Protein 3OPT (pdb70)

GO terms:
  GO:0051864 histone H3K36 demethylase activity (F, IDA)
  GO:0001227 DNA-binding transcription repressor activity, RNA polymerase II-specific (F, IDA)
  GO:0032454 histone H3K9 demethylase activity (F, IDA)
  GO:0043565 sequence-specific DNA binding (F, IDA)
  GO:0000122 negative regulation of transcription by RNA polymerase II (P, IDA)
  GO:0005634 nucleus (C, IC)
  GO:0010507 negative regulation of autophagy (P, IGI)
  GO:0032968 positive regulation of transcription elongation by RNA polymerase II (P, IGI)
  GO:0000122 negative regulation of transcription by RNA polymerase II (P, IGI)
  GO:0051864 histone H3K36 demethylase activity (F, IMP)
  GO:0001227 DNA-binding transcription repressor activity, RNA polymerase II-specific (F, IMP)
  GO:0010507 negative regulation of autophagy (P, IMP)
  GO:0043565 sequence-specific DNA binding (F, IMP)
  GO:0043565 sequence-specific DNA binding (F, HDA)
  GO:0000122 negative regulation of transcription by RNA polymerase II (P, IMP)

B-factor: mean 41.55, std 22.71, range [6.29, 131.67]

Secondary structure (DSSP, 8-state):
---SEESSSEEE---HHHHT-HHHHHHTTHHHHTTSSEEEEPPPHHHHTTS-SSPPHHHHHH-EEES-EEEEEEESSSEEEEEEEE-S-EEEHHHHHHHTTSSPPP------HHHHHHHTTTSS---TTSS-HHHHHHHHHHHHHTTTTS--EEEEEEE---S-TT--SS-TTS----EEEEE-TT-EEEEE--GGG-EEEEEEEEES-EEEEE--GGGHHHHHHHHHHSSHHHHSS-SS-TTTS-EEE-HHHHHTTT---EEEEE-TT-EEEE-TT--EEEEESSSEEEEEEEE---

InterPro domains:
  IPR003347 JmjC domain [PF02373] (222-338)
  IPR003347 JmjC domain [PS51184] (193-355)
  IPR003347 JmjC domain [SM00558] (193-355)
  IPR003349 JmjN domain [PF02375] (15-48)
  IPR003349 JmjN domain [PS51183] (14-55)
  IPR003349 JmjN domain [SM00545] (13-54)
  IPR013087 Zinc finger C2H2-type [PF00096] (738-758)
  IPR013087 Zinc finger C2H2-type [PS00028] (711-732)
  IPR013087 Zinc finger C2H2-type [PS50157] (709-737)
  IPR013087 Zinc finger C2H2-type [PS50157] (738-756)
  IPR013087 Zinc finger C2H2-type [SM00355] (709-732)
  IPR013087 Zinc finger C2H2-type [SM00355] (738-758)
  IPR036236 Zinc finger C2H2 superfamily [SSF57667] (707-757)

Organism: Saccharomyces cerevisiae (strain ATCC 204508 / S288c) (NCBI:txid559292)

Solvent-accessible surface area: 14124 Å² total; per-residue (Å²): 59,91,36,78,102,108,41,46,1,11,9,0,98,8,75,39,132,79,0,82,74,9,68,54,10,4,137,54,2,29,133,67,0,59,132,12,0,1,0,16,0,51,12,14,148,92,0,74,88,90,22,100,87,58,12,57,14,126,43,0,74,84,7,59,1,84,33,0,34,40,3,82,8,63,27,121,150,9,30,1,43,8,101,63,58,109,64,149,126,86,33,22,0,32,64,0,30,77,30,17,136,114,36,100,34,30,140,163,160,103,81,74,96,100,51,8,87,112,10,76,115,90,18,67,63,111,52,94,62,16,146,79,89,139,24,15,120,60,0,19,124,79,1,22,159,18,0,68,152,72,51,1,6,13,0,20,81,3,83,34,44,6,17,27,179,69,8,143,18,5,6,1,35,69,43,129,163,7,86,6,50,0,0,0,12,9,0,4,32,9,1,53,14,26,105,156,42,46,20,10,1,10,3,0,13,6,2,1,2,4,6,12,3,0,0,5,22,89,1,65,139,108,0,58,110,20,0,56,99,57,25,58,118,42,15,162,132,33,93,96,0,5,94,62,72,53,0,3,1,2,1,104,32,0,81,136,65,51,2,122,10,18,58,20,29,0,55,69,5,20,0,0,2,2,6,17,93,0,19,8,2,2,0,0,1,4,11,0,0,0,0,14,16,68,16,48,22,143

Foldseek 3Di:
DAFPDALVAGEAEDACVLLVDVLNNCVVCVVRLLFAFKHKYFYDVVQVVLFDAPFQLVLLFVDKLAFKWKWQWDDDALKIFTDTDTDRDMDGLVVLLVVLVVQDQDPCPDDDSVVSVVCSVVNADDCPQVVDPVSVVVRVVVLRRCVNVDIAIKSWFADDDRGDPPDPRPGQVDDCAKGKIWAFASAKAAKDADVVQFKKKKAWAHYFKWKKKKFGLVCLVVVLVVVCVPPVPLVPPDVPSVVVTGIGGDQVRCVVRVTHMRIDIGHHSMMMMGGGSMIMMTGTNGGTMMMMDTDHSD

Sequence (298 aa):
APSEIVGGVPVFKPTYEQFEDFYAYCKAINKYGMKSGVVKVIPPKEWKDKLDLPYSAETLQKIKIKSPIQQHISGNKGLFMVQNVEKNKTYNIIQWKDLSKDYVPPEDSSFNIDDFEQFRTEYTIDLSDFQNTERLKFLEEYYWKTLNFTTPMYGADTPGSIFPEGLNVWNVAKLPDSYLYAGLWKASFSWHLEDQDLYSINYIHFGAPKQWYSIPQ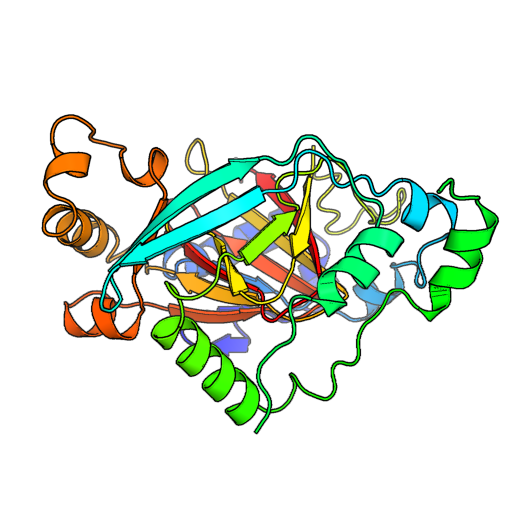EDRFKFYKFMQEQFPEEAKNCPEFLRHKMFLASPKLLQENGIRCNEIVHHEGEFMITYPYGYHAGFNYGYNLAESVNFALE

Nearest PDB structures (foldseek):
  3opw-assembly1_A  TM=9.997E-01  e=3.633E-62  Saccharomyces cerevisiae
  6h4p-assembly2_B  TM=8.998E-01  e=3.027E-30  Homo sapiens
  6h4v-assembly3_C  TM=8.691E-01  e=5.385E-31  Homo sapiens
  6h4o-assembly3_C  TM=8.739E-01  e=3.219E-30  Homo sapiens
  6h4t-assembly3_C  TM=8.601E-01  e=6.747E-30  Homo sapiens

Structure (mmCIF, N/CA/C/O backbone):
data_3OPT
#
_entry.id   3OPT
#
_cell.length_a   109.415
_cell.length_b   109.415
_cell.length_c   145.958
_cell.angle_alpha   90.000
_cell.angle_beta   90.000
_cell.angle_gamma   120.000
#
_symmetry.space_group_name_H-M   'P 64'
#
loop_
_entity.id
_entity.type
_entity.pdbx_description
1 polymer 'DNA damage-responsive transcriptional repressor RPH1'
2 non-polymer '2-OXOGLUTARIC ACID'
3 non-polymer 'NICKEL (II) ION'
4 water water
#
loop_
_atom_site.group_PDB
_atom_site.id
_atom_site.type_symbol
_atom_site.label_atom_id
_atom_site.label_alt_id
_atom_site.label_comp_id
_atom_site.label_asym_id
_atom_site.label_entity_id
_atom_site.label_seq_id
_atom_site.pdbx_PDB_ins_code
_atom_site.Cartn_x
_atom_site.Cartn_y
_atom_site.Cartn_z
_atom_site.occupancy
_atom_site.B_iso_or_equiv
_atom_site.auth_seq_id
_atom_site.auth_comp_id
_atom_site.auth_asym_id
_atom_site.auth_atom_id
_atom_site.pdbx_PDB_model_num
ATOM 1 N N . ALA A 1 6 ? -56.402 15.485 11.434 1.00 60.77 6 ALA A N 1
ATOM 2 C CA . ALA A 1 6 ? -55.298 15.954 10.605 1.00 55.01 6 ALA A CA 1
ATOM 3 C C . ALA A 1 6 ? -54.221 16.625 11.451 1.00 62.69 6 ALA A C 1
ATOM 4 O O . ALA A 1 6 ? -54.505 17.547 12.218 1.00 59.53 6 ALA A O 1
ATOM 6 N N . PRO A 1 7 ? -52.976 16.150 11.321 1.00 70.96 7 PRO A N 1
ATOM 7 C CA . PRO A 1 7 ? -51.825 16.699 12.033 1.00 58.71 7 PRO A CA 1
ATOM 8 C C . PRO A 1 7 ? -50.944 17.506 11.092 1.00 50.79 7 PRO A C 1
ATOM 9 O O . PRO A 1 7 ? -51.140 17.469 9.876 1.00 56.73 7 PRO A O 1
ATOM 13 N N . SER A 1 8 ? -49.983 18.229 11.652 1.00 33.55 8 SER A N 1
ATOM 14 C CA . SER A 1 8 ? -48.988 18.921 10.846 1.00 32.44 8 SER A CA 1
ATOM 15 C C . SER A 1 8 ? -47.826 17.988 10.516 1.00 37.04 8 SER A C 1
ATOM 16 O O . SER A 1 8 ? -47.494 17.102 11.301 1.00 56.17 8 SER A O 1
ATOM 19 N N . GLU A 1 9 ? -47.217 18.185 9.350 1.00 28.79 9 GLU A N 1
ATOM 20 C CA . GLU A 1 9 ? -46.130 17.323 8.898 1.00 31.37 9 GLU A CA 1
ATOM 21 C C . GLU A 1 9 ? -44.797 17.798 9.448 1.00 46.66 9 GLU A C 1
ATOM 22 O O . GLU A 1 9 ? -43.926 16.989 9.774 1.00 59.49 9 GLU A O 1
ATOM 28 N N . ILE A 1 10 ? -44.643 19.116 9.536 1.00 45.20 10 ILE A N 1
ATOM 29 C CA . ILE A 1 10 ? -43.429 19.720 10.072 1.00 46.91 10 ILE A CA 1
ATOM 30 C C . ILE A 1 10 ? -43.692 21.113 10.626 1.00 48.40 10 ILE A C 1
ATOM 31 O O . ILE A 1 10 ? -44.833 21.575 10.659 1.00 54.47 10 ILE A O 1
ATOM 36 N N . VAL A 1 11 ? -42.625 21.777 11.062 1.00 44.09 11 VAL A N 1
ATOM 37 C CA . VAL A 1 11 ? -42.718 23.157 11.518 1.00 43.51 11 VAL A CA 1
ATOM 38 C C . VAL A 1 11 ? -41.466 23.946 11.144 1.00 52.19 11 VAL A C 1
ATOM 39 O O . VAL A 1 11 ? -40.347 23.448 11.280 1.00 69.44 11 VAL A O 1
ATOM 43 N N . GLY A 1 12 ? -41.668 25.168 10.656 1.00 33.86 12 GLY A N 1
ATOM 44 C CA . GLY A 1 12 ? -40.592 26.136 10.505 1.00 20.96 12 GLY A CA 1
ATOM 45 C C . GLY A 1 12 ? -40.774 27.209 11.566 1.00 41.74 12 GLY A C 1
ATOM 46 O O . GLY A 1 12 ? -40.372 28.363 11.409 1.00 32.94 12 GLY A O 1
ATOM 47 N N . GLY A 1 13 ? -41.379 26.796 12.675 1.00 60.25 13 GLY A N 1
ATOM 48 C CA . GLY A 1 13 ? -41.942 27.712 13.649 1.00 35.09 13 GLY A CA 1
ATOM 49 C C . GLY A 1 13 ? -43.418 27.810 13.314 1.00 41.48 13 GLY A C 1
ATOM 50 O O . GLY A 1 13 ? -44.252 28.168 14.148 1.00 29.91 13 GLY A O 1
ATOM 51 N N . VAL A 1 14 ? -43.722 27.469 12.063 1.00 51.34 14 VAL A N 1
ATOM 52 C CA . VAL A 1 14 ? -45.073 27.481 11.515 1.00 39.24 14 VAL A CA 1
ATOM 53 C C . VAL A 1 14 ? -45.441 26.075 11.063 1.00 29.27 14 VAL A C 1
ATOM 54 O O . VAL A 1 14 ? -44.636 25.393 10.430 1.00 23.86 14 VAL A O 1
ATOM 58 N N . PRO A 1 15 ? -46.661 25.632 11.387 1.00 23.01 15 PRO A N 1
ATOM 59 C CA . PRO A 1 15 ? -47.135 24.300 11.000 1.00 18.02 15 PRO A CA 1
ATOM 60 C C . PRO A 1 15 ? -47.209 24.147 9.487 1.00 28.40 15 PRO A C 1
ATOM 61 O O . PRO A 1 15 ? -47.648 25.067 8.797 1.00 38.76 15 PRO A O 1
ATOM 65 N N . VAL A 1 16 ? -46.784 22.994 8.982 1.00 22.44 16 VAL A N 1
ATOM 66 C CA . VAL A 1 16 ? -46.882 22.699 7.560 1.00 21.61 16 VAL A CA 1
ATOM 67 C C . VAL A 1 16 ? -47.744 21.462 7.335 1.00 24.68 16 VAL A C 1
ATOM 68 O O . VAL A 1 16 ? -47.416 20.380 7.807 1.00 42.37 16 VAL A O 1
ATOM 72 N N . PHE A 1 17 ? -48.847 21.627 6.613 1.00 28.27 17 PHE A N 1
ATOM 73 C CA . PHE A 1 17 ? -49.771 20.524 6.377 1.00 27.30 17 PHE A CA 1
ATOM 74 C C . PHE A 1 17 ? -49.738 20.076 4.921 1.00 38.65 17 PHE A C 1
ATOM 75 O O . PHE A 1 17 ? -49.866 20.887 4.004 1.00 47.69 17 PHE A O 1
ATOM 83 N N . LYS A 1 18 ? -49.556 18.775 4.723 1.00 37.36 18 LYS A N 1
ATOM 84 C CA . LYS A 1 18 ? -49.465 18.195 3.391 1.00 35.21 18 LYS A CA 1
ATOM 85 C C . LYS A 1 18 ? -50.427 17.014 3.267 1.00 39.53 18 LYS A C 1
ATOM 86 O O . LYS A 1 18 ? -50.005 15.857 3.227 1.00 47.36 18 LYS A O 1
ATOM 92 N N . PRO A 1 19 ? -51.734 17.310 3.195 1.00 35.20 19 PRO A N 1
ATOM 93 C CA . PRO A 1 19 ? -52.809 16.313 3.202 1.00 45.51 19 PRO A CA 1
ATOM 94 C C . PRO A 1 19 ? -53.001 15.623 1.863 1.00 52.92 19 PRO A C 1
ATOM 95 O O . PRO A 1 19 ? -52.568 16.138 0.834 1.00 48.19 19 PRO A O 1
ATOM 99 N N . THR A 1 20 ? -53.644 14.461 1.893 1.00 56.40 20 THR A N 1
ATOM 100 C CA . THR A 1 20 ? -54.050 13.772 0.681 1.00 49.58 20 THR A CA 1
ATOM 101 C C . THR A 1 20 ? -55.286 14.462 0.116 1.00 48.47 20 THR A C 1
ATOM 102 O O . THR A 1 20 ? -55.967 15.202 0.824 1.00 53.68 20 THR A O 1
ATOM 106 N N . TYR A 1 21 ? -55.576 14.217 -1.157 1.00 48.31 21 TYR A N 1
ATOM 107 C CA . TYR A 1 21 ? -56.722 14.846 -1.807 1.00 53.30 21 TYR A CA 1
ATOM 108 C C . TYR A 1 21 ? -58.026 14.506 -1.094 1.00 58.81 21 TYR A C 1
ATOM 109 O O . TYR A 1 21 ? -59.012 15.232 -1.209 1.00 60.28 21 TYR A O 1
ATOM 118 N N . GLU A 1 22 ? -58.023 13.400 -0.359 1.00 65.24 22 GLU A N 1
ATOM 119 C CA . GLU A 1 22 ? -59.220 12.926 0.326 1.00 70.38 22 GLU A CA 1
ATOM 120 C C . GLU A 1 22 ? -59.635 13.881 1.439 1.00 64.01 22 GLU A C 1
ATOM 121 O O . GLU A 1 22 ? -60.810 14.226 1.569 1.00 59.88 22 GLU A O 1
ATOM 127 N N . GLN A 1 23 ? -58.662 14.304 2.240 1.00 59.43 23 GLN A N 1
ATOM 128 C CA . GLN A 1 23 ? -58.915 15.253 3.320 1.00 60.21 23 GLN A CA 1
ATOM 129 C C . GLN A 1 23 ? -58.925 16.693 2.812 1.00 56.80 23 GLN A C 1
ATOM 130 O O . GLN A 1 23 ? -59.808 17.481 3.158 1.00 59.59 23 GLN A O 1
ATOM 136 N N . PHE A 1 24 ? -57.942 17.025 1.981 1.00 53.66 24 PHE A N 1
ATOM 137 C CA . PHE A 1 24 ? -57.865 18.339 1.353 1.00 58.22 24 PHE A CA 1
ATOM 138 C C . PHE A 1 24 ? -59.147 18.640 0.576 1.00 57.61 24 PHE A C 1
ATOM 139 O O . PHE A 1 24 ? -59.530 19.798 0.408 1.00 47.72 24 PHE A O 1
ATOM 147 N N . GLU A 1 25 ? -59.802 17.577 0.118 1.00 65.91 25 GLU A N 1
ATOM 148 C CA . GLU A 1 25 ? -61.027 17.668 -0.672 1.00 66.16 25 GLU A CA 1
ATOM 149 C C . GLU A 1 25 ? -61.977 18.769 -0.204 1.00 57.15 25 GLU A C 1
ATOM 150 O O . GLU A 1 25 ? -62.371 19.634 -0.987 1.00 42.93 25 GLU A O 1
ATOM 156 N N . ASP A 1 26 ? -62.353 18.726 1.070 1.00 60.39 26 ASP A N 1
ATOM 157 C CA . ASP A 1 26 ? -63.309 19.687 1.612 1.00 62.98 26 ASP A CA 1
ATOM 158 C C . ASP A 1 26 ? -62.600 20.833 2.331 1.00 65.01 26 ASP A C 1
ATOM 159 O O . ASP A 1 26 ? -61.893 20.620 3.315 1.00 66.63 26 ASP A O 1
ATOM 164 N N . PHE A 1 27 ? -62.799 22.047 1.828 1.00 54.53 27 PHE A N 1
ATOM 165 C CA . PHE A 1 27 ? -62.106 23.227 2.338 1.00 36.39 27 PHE A CA 1
ATOM 166 C C . PHE A 1 27 ? -62.578 23.669 3.725 1.00 47.98 27 PHE A C 1
ATOM 167 O O . PHE A 1 27 ? -61.769 24.084 4.555 1.00 55.45 27 PHE A O 1
ATOM 175 N N . TYR A 1 28 ? -63.881 23.584 3.974 1.00 45.54 28 TYR A N 1
ATOM 176 C CA . TYR A 1 28 ? -64.435 24.006 5.260 1.00 45.94 28 TYR A CA 1
ATOM 177 C C . TYR A 1 28 ? -64.284 22.946 6.347 1.00 43.58 28 TYR A C 1
ATOM 178 O O . TYR A 1 28 ? -64.177 23.270 7.528 1.00 44.02 28 TYR A O 1
ATOM 187 N N . ALA A 1 29 ? -64.276 21.681 5.946 1.00 41.46 29 ALA A N 1
ATOM 188 C CA . ALA A 1 29 ? -64.058 20.595 6.890 1.00 35.92 29 ALA A CA 1
ATOM 189 C C . ALA A 1 29 ? -62.586 20.540 7.286 1.00 46.12 29 ALA A C 1
ATOM 190 O O . ALA A 1 29 ? -62.256 20.373 8.459 1.00 59.90 29 ALA A O 1
ATOM 192 N N . TYR A 1 30 ? -61.705 20.689 6.301 1.00 41.15 30 TYR A N 1
ATOM 193 C CA . TYR A 1 30 ? -60.270 20.628 6.543 1.00 35.54 30 TYR A CA 1
ATOM 194 C C . TYR A 1 30 ? -59.780 21.836 7.341 1.00 47.64 30 TYR A C 1
ATOM 195 O O . TYR A 1 30 ? -58.826 21.732 8.109 1.00 57.03 30 TYR A O 1
ATOM 204 N N . CYS A 1 31 ? -60.436 22.978 7.157 1.00 47.58 31 CYS A N 1
ATOM 205 C CA . CYS A 1 31 ? -60.080 24.190 7.889 1.00 38.49 31 CYS A CA 1
ATOM 206 C C . CYS A 1 31 ? -60.672 24.175 9.293 1.00 37.90 31 CYS A C 1
ATOM 207 O O . CYS A 1 31 ? -60.150 24.814 10.207 1.00 46.36 31 CYS A O 1
ATOM 210 N N . LYS A 1 32 ? -61.763 23.435 9.462 1.00 49.95 32 LYS A N 1
ATOM 211 C CA . LYS A 1 32 ? -62.415 23.318 10.759 1.00 42.09 32 LYS A CA 1
ATOM 212 C C . LYS A 1 32 ? -61.590 22.416 11.668 1.00 33.86 32 LYS A C 1
ATOM 213 O O . LYS A 1 32 ? -61.487 22.652 12.871 1.00 42.00 32 LYS A O 1
ATOM 219 N N . ALA A 1 33 ? -60.991 21.389 11.072 1.00 32.87 33 ALA A N 1
ATOM 220 C CA . ALA A 1 33 ? -60.234 20.389 11.819 1.00 49.24 33 ALA A CA 1
ATOM 221 C C . ALA A 1 33 ? -58.822 20.848 12.148 1.00 47.81 33 ALA A C 1
ATOM 222 O O . ALA A 1 33 ? -58.121 20.217 12.937 1.00 58.80 33 ALA A O 1
ATOM 224 N N . ILE A 1 34 ? -58.409 21.949 11.537 1.00 47.50 34 ILE A N 1
ATOM 225 C CA . ILE A 1 34 ? -57.020 22.378 11.609 1.00 40.96 34 ILE A CA 1
ATOM 226 C C . ILE A 1 34 ? -56.886 23.704 12.355 1.00 43.42 34 ILE A C 1
ATOM 227 O O . ILE A 1 34 ? -55.778 24.164 12.638 1.00 37.06 34 ILE A O 1
ATOM 232 N N . ASN A 1 35 ? -58.025 24.306 12.684 1.00 37.05 35 ASN A N 1
ATOM 233 C CA . ASN A 1 35 ? -58.051 25.642 13.271 1.00 22.80 35 ASN A CA 1
ATOM 234 C C . ASN A 1 35 ? -57.247 25.799 14.563 1.00 30.16 35 ASN A C 1
ATOM 235 O O . ASN A 1 35 ? -56.765 26.890 14.868 1.00 38.75 35 ASN A O 1
ATOM 240 N N . LYS A 1 36 ? -57.100 24.715 15.318 1.00 38.69 36 LYS A N 1
ATOM 241 C CA . LYS A 1 36 ? -56.422 24.783 16.608 1.00 38.21 36 LYS A CA 1
ATOM 242 C C . LYS A 1 36 ? -54.945 25.158 16.473 1.00 35.81 36 LYS A C 1
ATOM 243 O O . LYS A 1 36 ? -54.402 25.872 17.314 1.00 44.34 36 LYS A O 1
ATOM 249 N N . TYR A 1 37 ? -54.303 24.678 15.412 1.00 36.43 37 TYR A N 1
ATOM 250 C CA . TYR A 1 37 ? -52.895 24.974 15.165 1.00 34.17 37 TYR A CA 1
ATOM 251 C C . TYR A 1 37 ? -52.707 26.423 14.716 1.00 32.78 37 TYR A C 1
ATOM 252 O O . TYR A 1 37 ? -51.819 27.126 15.200 1.00 33.11 37 TYR A O 1
ATOM 261 N N . GLY A 1 38 ? -53.549 26.862 13.785 1.00 33.78 38 GLY A N 1
ATOM 262 C CA . GLY A 1 38 ? -53.469 28.209 13.252 1.00 13.62 38 GLY A CA 1
ATOM 263 C C . GLY A 1 38 ? -53.876 29.268 14.253 1.00 16.52 38 GLY A C 1
ATOM 264 O O . GLY A 1 38 ? -53.561 30.444 14.085 1.00 43.48 38 GLY A O 1
ATOM 265 N N . MET A 1 39 ? -54.580 28.856 15.300 1.00 16.06 39 MET A N 1
ATOM 266 C CA . MET A 1 39 ? -54.981 29.785 16.348 1.00 19.74 39 MET A CA 1
ATOM 267 C C . MET A 1 39 ? -53.900 29.924 17.418 1.00 20.64 39 MET A C 1
ATOM 268 O O . MET A 1 39 ? -54.047 30.700 18.363 1.00 16.10 39 MET A O 1
ATOM 273 N N . LYS A 1 40 ? -52.814 29.173 17.259 1.00 24.25 40 LYS A N 1
ATOM 274 C CA . LYS A 1 40 ? -51.672 29.264 18.165 1.00 26.17 40 LYS A CA 1
ATOM 275 C C . LYS A 1 40 ? -50.517 30.011 17.508 1.00 39.57 40 LYS A C 1
ATOM 276 O O . LYS A 1 40 ? -50.044 31.020 18.030 1.00 44.89 40 LYS A O 1
ATOM 282 N N . SER A 1 41 ? -50.062 29.512 16.364 1.00 35.97 41 SER A N 1
ATOM 283 C CA . SER A 1 41 ? -49.124 30.261 15.540 1.00 43.07 41 SER A CA 1
ATOM 284 C C . SER A 1 41 ? -49.919 31.256 14.704 1.00 43.72 41 SER A C 1
ATOM 285 O O . SER A 1 41 ? -51.137 31.129 14.587 1.00 51.77 41 SER A O 1
ATOM 288 N N . GLY A 1 42 ? -49.244 32.241 14.122 1.00 23.00 42 GLY A N 1
ATOM 289 C CA . GLY A 1 42 ? -49.942 33.260 13.361 1.00 33.34 42 GLY A CA 1
ATOM 290 C C . GLY A 1 42 ? -50.557 32.707 12.092 1.00 35.54 42 GLY A C 1
ATOM 291 O O . GLY A 1 42 ? -51.723 32.956 11.786 1.00 23.95 42 GLY A O 1
ATOM 292 N N . VAL A 1 43 ? -49.766 31.941 11.353 1.00 30.84 43 VAL A N 1
ATOM 293 C CA . VAL A 1 43 ? -50.205 31.418 10.070 1.00 25.22 43 VAL A CA 1
ATOM 294 C C . VAL A 1 43 ? -49.996 29.913 9.971 1.00 6.63 43 VAL A C 1
ATOM 295 O O . VAL A 1 43 ? -49.594 29.261 10.930 1.00 22.17 43 VAL A O 1
ATOM 299 N N . VAL A 1 44 ? -50.275 29.368 8.796 1.00 23.93 44 VAL A N 1
ATOM 300 C CA . VAL A 1 44 ? -50.165 27.936 8.567 1.00 11.67 44 VAL A CA 1
ATOM 301 C C . VAL A 1 44 ? -50.005 27.685 7.079 1.00 16.94 44 VAL A C 1
ATOM 302 O O . VAL A 1 44 ? -50.754 28.236 6.279 1.00 24.29 44 VAL A O 1
ATOM 306 N N . LYS A 1 45 ? -49.020 26.874 6.706 1.00 16.47 45 LYS A N 1
ATOM 307 C CA . LYS A 1 45 ? -48.828 26.531 5.303 1.00 11.30 45 LYS A CA 1
ATOM 308 C C . LYS A 1 45 ? -49.557 25.239 4.961 1.00 13.93 45 LYS A C 1
ATOM 309 O O . LYS A 1 45 ? -49.629 24.325 5.778 1.00 25.32 45 LYS A O 1
ATOM 315 N N . VAL A 1 46 ? -50.102 25.174 3.751 1.00 18.59 46 VAL A N 1
ATOM 316 C CA . VAL A 1 46 ? -50.807 23.986 3.289 1.00 12.98 46 VAL A CA 1
ATOM 317 C C . VAL A 1 46 ? -50.375 23.639 1.874 1.00 13.23 46 VAL A C 1
ATOM 318 O O . VAL A 1 46 ? -50.810 24.268 0.910 1.00 28.01 46 VAL A O 1
ATOM 322 N N . ILE A 1 47 ? -49.515 22.634 1.754 1.00 16.12 47 ILE A N 1
ATOM 323 C CA . ILE A 1 47 ? -49.069 22.156 0.451 1.00 20.55 47 ILE A CA 1
ATOM 324 C C . ILE A 1 47 ? -50.079 21.164 -0.127 1.00 27.59 47 ILE A C 1
ATOM 325 O O . ILE A 1 47 ? -50.342 20.121 0.469 1.00 31.48 47 ILE A O 1
ATOM 330 N N . PRO A 1 48 ? -50.646 21.490 -1.298 1.00 29.40 48 PRO A N 1
ATOM 331 C CA . PRO A 1 48 ? -51.741 20.717 -1.895 1.00 28.20 48 PRO A CA 1
ATOM 332 C C . PRO A 1 48 ? -51.251 19.445 -2.582 1.00 45.32 48 PRO A C 1
ATOM 333 O O . PRO A 1 48 ? -50.114 19.398 -3.056 1.00 48.71 48 PRO A O 1
ATOM 337 N N . PRO A 1 49 ? -52.108 18.415 -2.635 1.00 41.01 49 PRO A N 1
ATOM 338 C CA . PRO A 1 49 ? -51.784 17.143 -3.286 1.00 42.59 49 PRO A CA 1
ATOM 339 C C . PRO A 1 49 ? -51.641 17.323 -4.796 1.00 56.24 49 PRO A C 1
ATOM 340 O O . PRO A 1 49 ? -52.081 18.342 -5.326 1.00 62.95 49 PRO A O 1
ATOM 344 N N . LYS A 1 50 ? -51.046 16.349 -5.479 1.00 53.63 50 LYS A N 1
ATOM 345 C CA . LYS A 1 50 ? -50.849 16.448 -6.922 1.00 41.40 50 LYS A CA 1
ATOM 346 C C . LYS A 1 50 ? -52.178 16.399 -7.673 1.00 40.67 50 LYS A C 1
ATOM 347 O O . LYS A 1 50 ? -52.366 17.110 -8.660 1.00 51.33 50 LYS A O 1
ATOM 353 N N . GLU A 1 51 ? -53.094 15.555 -7.208 1.00 31.21 51 GLU A N 1
ATOM 354 C CA . GLU A 1 51 ? -54.412 15.447 -7.824 1.00 35.31 51 GLU A CA 1
ATOM 355 C C . GLU A 1 51 ? -55.081 16.814 -7.893 1.00 45.83 51 GLU A C 1
ATOM 356 O O . GLU A 1 51 ? -55.973 17.038 -8.711 1.00 52.23 51 GLU A O 1
ATOM 362 N N . TRP A 1 52 ? -54.645 17.721 -7.023 1.00 46.37 52 TRP A N 1
ATOM 363 C CA . TRP A 1 52 ? -55.110 19.104 -7.044 1.00 35.22 52 TRP A CA 1
ATOM 364 C C . TRP A 1 52 ? -54.447 19.879 -8.176 1.00 35.26 52 TRP A C 1
ATOM 365 O O . TRP A 1 52 ? -55.122 20.491 -9.003 1.00 34.81 52 TRP A O 1
ATOM 376 N N . LYS A 1 53 ? -53.120 19.842 -8.207 1.00 37.42 53 LYS A N 1
ATOM 377 C CA . LYS A 1 53 ? -52.355 20.563 -9.216 1.00 35.83 53 LYS A CA 1
ATOM 378 C C . LYS A 1 53 ? -52.817 20.223 -10.626 1.00 39.26 53 LYS A C 1
ATOM 379 O O . LYS A 1 53 ? -52.925 21.102 -11.481 1.00 50.30 53 LYS A O 1
ATOM 385 N N . ASP A 1 54 ? -53.077 18.943 -10.864 1.00 42.40 54 ASP A N 1
ATOM 386 C CA . ASP A 1 54 ? -53.493 18.478 -12.182 1.00 41.30 54 ASP A CA 1
ATOM 387 C C . ASP A 1 54 ? -54.761 19.187 -12.652 1.00 27.70 54 ASP A C 1
ATOM 388 O O . ASP A 1 54 ? -54.994 19.325 -13.851 1.00 35.05 54 ASP A O 1
ATOM 393 N N . LYS A 1 55 ? -55.572 19.640 -11.701 1.00 29.25 55 LYS A N 1
ATOM 394 C CA . LYS A 1 55 ? -56.830 20.308 -12.013 1.00 21.27 55 LYS A CA 1
ATOM 395 C C . LYS A 1 55 ? -56.580 21.689 -12.604 1.00 32.56 55 LYS A C 1
ATOM 396 O O . LYS A 1 55 ? -57.486 22.309 -13.162 1.00 33.07 55 LYS A O 1
ATOM 402 N N . LEU A 1 56 ? -55.348 22.168 -12.467 1.00 37.28 56 LEU A N 1
ATOM 403 C CA . LEU A 1 56 ? -54.966 23.476 -12.988 1.00 33.26 56 LEU A CA 1
ATOM 404 C C . LEU A 1 56 ? -54.623 23.411 -14.474 1.00 40.54 56 LEU A C 1
ATOM 405 O O . LEU A 1 56 ? -54.177 22.379 -14.975 1.00 51.01 56 LEU A O 1
ATOM 410 N N . ASP A 1 57 ? -54.832 24.522 -15.173 1.00 33.57 57 ASP A N 1
ATOM 411 C CA . ASP A 1 57 ? -54.546 24.591 -16.601 1.00 31.09 57 ASP A CA 1
ATOM 412 C C . ASP A 1 57 ? -53.347 25.491 -16.887 1.00 39.36 57 ASP A C 1
ATOM 413 O O . ASP A 1 57 ? -53.482 26.711 -16.967 1.00 43.54 57 ASP A O 1
ATOM 418 N N . LEU A 1 58 ? -52.173 24.885 -17.037 1.00 37.72 58 LEU A N 1
ATOM 419 C CA . LEU A 1 58 ? -50.960 25.640 -17.348 1.00 40.43 58 LEU A CA 1
ATOM 420 C C . LEU A 1 58 ? -50.350 25.173 -18.665 1.00 28.26 58 LEU A C 1
ATOM 421 O O . LEU A 1 58 ? -50.378 23.983 -18.974 1.00 38.82 58 LEU A O 1
ATOM 426 N N . PRO A 1 59 ? -49.787 26.111 -19.444 1.00 20.67 59 PRO A N 1
ATOM 427 C CA . PRO A 1 59 ? -49.781 27.550 -19.157 1.00 29.57 59 PRO A CA 1
ATOM 428 C C . PRO A 1 59 ? -51.169 28.177 -19.321 1.00 34.25 59 PRO A C 1
ATOM 429 O O . PRO A 1 59 ? -51.961 27.716 -20.143 1.00 43.38 59 PRO A O 1
ATOM 433 N N . TYR A 1 60 ? -51.451 29.221 -18.546 1.00 22.09 60 TYR A N 1
ATOM 434 C CA . TYR A 1 60 ? -52.753 29.885 -18.585 1.00 25.37 60 TYR A CA 1
ATOM 435 C C . TYR A 1 60 ? -53.076 30.324 -20.009 1.00 39.78 60 TYR A C 1
ATOM 436 O O . TYR A 1 60 ? -52.199 30.780 -20.743 1.00 33.07 60 TYR A O 1
ATOM 445 N N . SER A 1 61 ? -54.333 30.167 -20.407 1.00 40.23 61 SER A N 1
ATOM 446 C CA . SER A 1 61 ? -54.746 30.545 -21.753 1.00 22.99 61 SER A CA 1
ATOM 447 C C . SER A 1 61 ? -54.420 32.003 -22.052 1.00 36.70 61 SER A C 1
ATOM 448 O O . SER A 1 61 ? -54.298 32.823 -21.144 1.00 40.65 61 SER A O 1
ATOM 451 N N . ALA A 1 62 ? -54.279 32.318 -23.334 1.00 50.54 62 ALA A N 1
ATOM 452 C CA . ALA A 1 62 ? -53.967 33.677 -23.755 1.00 46.19 62 ALA A CA 1
ATOM 453 C C . ALA A 1 62 ? -54.907 34.701 -23.118 1.00 39.01 62 ALA A C 1
ATOM 454 O O . ALA A 1 62 ? -54.463 35.740 -22.631 1.00 40.85 62 ALA A O 1
ATOM 456 N N . GLU A 1 63 ? -56.203 34.405 -23.119 1.00 35.46 63 GLU A N 1
ATOM 457 C CA . GLU A 1 63 ? -57.198 35.320 -22.569 1.00 34.89 63 GLU A CA 1
ATOM 458 C C . GLU A 1 63 ? -56.985 35.528 -21.076 1.00 42.41 63 GLU A C 1
ATOM 459 O O . GLU A 1 63 ? -57.021 36.656 -20.584 1.00 47.68 63 GLU A O 1
ATOM 465 N N . THR A 1 64 ? -56.754 34.431 -20.362 1.00 41.83 64 THR A N 1
ATOM 466 C CA . THR A 1 64 ? -56.509 34.488 -18.926 1.00 36.58 64 THR A CA 1
ATOM 467 C C . THR A 1 64 ? -55.328 35.399 -18.610 1.00 33.88 64 THR A C 1
ATOM 468 O O . THR A 1 64 ? -55.430 36.299 -17.771 1.00 26.17 64 THR A O 1
ATOM 472 N N . LEU A 1 65 ? -54.211 35.170 -19.296 1.00 32.60 65 LEU A N 1
ATOM 473 C CA . LEU A 1 65 ? -53.011 35.980 -19.092 1.00 35.44 65 LEU A CA 1
ATOM 474 C C . LEU A 1 65 ? -53.279 37.445 -19.459 1.00 38.32 65 LEU A C 1
ATOM 475 O O . LEU A 1 65 ? -52.545 38.347 -19.053 1.00 40.10 65 LEU A O 1
ATOM 480 N N . GLN A 1 66 ? -54.337 37.670 -20.234 1.00 39.60 66 GLN A N 1
ATOM 481 C CA . GLN A 1 66 ? -54.682 39.004 -20.715 1.00 35.83 66 GLN A CA 1
ATOM 482 C C . GLN A 1 66 ? -55.582 39.751 -19.744 1.00 43.73 66 GLN A C 1
ATOM 483 O O . GLN A 1 66 ? -55.448 40.965 -19.573 1.00 45.23 66 GLN A O 1
ATOM 489 N N . LYS A 1 67 ? -56.513 39.024 -19.133 1.00 38.88 67 LYS A N 1
ATOM 490 C CA . LYS A 1 67 ? -57.462 39.620 -18.202 1.00 28.36 67 LYS A CA 1
ATOM 491 C C . LYS A 1 67 ? -56.758 40.217 -16.986 1.00 32.85 67 LYS A C 1
ATOM 492 O O . LYS A 1 67 ? -57.356 40.966 -16.212 1.00 43.47 67 LYS A O 1
ATOM 494 N N . ILE A 1 68 ? -55.484 39.879 -16.825 1.00 32.42 68 ILE A N 1
ATOM 495 C CA . ILE A 1 68 ? -54.702 40.361 -15.693 1.00 31.29 68 ILE A CA 1
ATOM 496 C C . ILE A 1 68 ? -54.394 41.849 -15.804 1.00 43.27 68 ILE A C 1
ATOM 497 O O . ILE A 1 68 ? -53.535 42.261 -16.581 1.00 42.06 68 ILE A O 1
ATOM 502 N N . LYS A 1 69 ? -55.099 42.648 -15.011 1.00 49.24 69 LYS A N 1
ATOM 503 C CA . LYS A 1 69 ? -54.889 44.091 -14.987 1.00 33.53 69 LYS A CA 1
ATOM 504 C C . LYS A 1 69 ? -54.358 44.536 -13.627 1.00 28.82 69 LYS A C 1
ATOM 505 O O . LYS A 1 69 ? -55.012 44.326 -12.600 1.00 30.05 69 LYS A O 1
ATOM 507 N N . ILE A 1 70 ? -53.175 45.148 -13.626 1.00 18.85 70 ILE A N 1
ATOM 508 C CA . ILE A 1 70 ? -52.564 45.631 -12.392 1.00 20.63 70 ILE A CA 1
ATOM 509 C C . ILE A 1 70 ? -52.710 47.146 -12.282 1.00 29.09 70 ILE A C 1
ATOM 510 O O . ILE A 1 70 ? -51.819 47.893 -12.685 1.00 40.71 70 ILE A O 1
ATOM 515 N N . LYS A 1 71 ? -53.831 47.597 -11.726 1.00 36.08 71 LYS A N 1
ATOM 516 C CA . LYS A 1 71 ? -54.116 49.026 -11.639 1.00 54.28 71 LYS A CA 1
ATOM 517 C C . LYS A 1 71 ? -53.495 49.663 -10.397 1.00 58.47 71 LYS A C 1
ATOM 518 O O . LYS A 1 71 ? -53.221 48.983 -9.405 1.00 58.21 71 LYS A O 1
ATOM 524 N N . SER A 1 72 ? -53.283 50.974 -10.466 1.00 59.95 72 SER A N 1
ATOM 525 C CA . SER A 1 72 ? -52.738 51.741 -9.349 1.00 66.63 72 SER A CA 1
ATOM 526 C C . SER A 1 72 ? -51.630 51.004 -8.601 1.00 64.02 72 SER A C 1
ATOM 527 O O . SER A 1 72 ? -51.795 50.644 -7.436 1.00 57.73 72 SER A O 1
ATOM 530 N N . PRO A 1 73 ? -50.493 50.780 -9.272 1.00 57.88 73 PRO A N 1
ATOM 531 C CA . PRO A 1 73 ? -49.352 50.156 -8.602 1.00 39.21 73 PRO A CA 1
ATOM 532 C C . PRO A 1 73 ? -48.933 51.003 -7.410 1.00 41.57 73 PRO A C 1
ATOM 533 O O . PRO A 1 73 ? -49.267 52.185 -7.352 1.00 52.51 73 PRO A O 1
ATOM 537 N N . ILE A 1 74 ? -48.212 50.405 -6.470 1.00 39.07 74 ILE A N 1
ATOM 538 C CA . ILE A 1 74 ? -47.809 51.103 -5.255 1.00 32.80 74 ILE A CA 1
ATOM 539 C C . ILE A 1 74 ? -46.293 51.143 -5.102 1.00 36.65 74 ILE A C 1
ATOM 540 O O . ILE A 1 74 ? -45.623 50.123 -5.235 1.00 39.64 74 ILE A O 1
ATOM 545 N N . GLN A 1 75 ? -45.756 52.329 -4.831 1.00 37.91 75 GLN A N 1
ATOM 546 C CA . GLN A 1 75 ? -44.338 52.465 -4.520 1.00 31.25 75 GLN A CA 1
ATOM 547 C C . GLN A 1 75 ? -44.161 52.806 -3.048 1.00 36.41 75 GLN A C 1
ATOM 548 O O . GLN A 1 75 ? -44.836 53.688 -2.520 1.00 48.15 75 GLN A O 1
ATOM 554 N N . GLN A 1 76 ? -43.246 52.101 -2.393 1.00 38.17 76 GLN A N 1
ATOM 555 C CA . GLN A 1 76 ? -43.084 52.212 -0.951 1.00 32.21 76 GLN A CA 1
ATOM 556 C C . GLN A 1 76 ? -41.777 52.898 -0.583 1.00 30.10 76 GLN A C 1
ATOM 557 O O . GLN A 1 76 ? -40.699 52.413 -0.921 1.00 32.09 76 GLN A O 1
ATOM 563 N N . HIS A 1 77 ? -41.877 54.027 0.111 1.00 40.86 77 HIS A N 1
ATOM 564 C CA . HIS A 1 77 ? -40.701 54.678 0.680 1.00 37.84 77 HIS A CA 1
ATOM 565 C C . HIS A 1 77 ? -40.592 54.276 2.146 1.00 30.79 77 HIS A C 1
ATOM 566 O O . HIS A 1 77 ? -41.379 54.707 2.989 1.00 32.51 77 HIS A O 1
ATOM 573 N N . ILE A 1 78 ? -39.612 53.438 2.444 1.00 30.49 78 ILE A N 1
ATOM 574 C CA . ILE A 1 78 ? -39.514 52.847 3.768 1.00 31.94 78 ILE A CA 1
ATOM 575 C C . ILE A 1 78 ? -38.450 53.533 4.619 1.00 45.86 78 ILE A C 1
ATOM 576 O O . ILE A 1 78 ? -37.266 53.525 4.281 1.00 58.23 78 ILE A O 1
ATOM 581 N N . SER A 1 79 ? -38.889 54.134 5.721 1.00 53.80 79 SER A N 1
ATOM 582 C CA . SER A 1 79 ? -38.009 54.916 6.585 1.00 50.42 79 SER A CA 1
ATOM 583 C C . SER A 1 79 ? -37.814 54.243 7.937 1.00 48.20 79 SER A C 1
ATOM 584 O O . SER A 1 79 ? -38.784 53.924 8.624 1.00 50.08 79 SER A O 1
ATOM 587 N N . GLY A 1 80 ? -36.558 54.041 8.319 1.00 39.14 80 GLY A N 1
ATOM 588 C CA . GLY A 1 80 ? -36.244 53.441 9.602 1.00 35.13 80 GLY A CA 1
ATOM 589 C C . GLY A 1 80 ? -34.765 53.161 9.761 1.00 49.38 80 GLY A C 1
ATOM 590 O O . GLY A 1 80 ? -33.991 53.306 8.814 1.00 53.80 80 GLY A O 1
ATOM 591 N N . ASN A 1 81 ? -34.371 52.753 10.962 1.00 59.84 81 ASN A N 1
ATOM 592 C CA . ASN A 1 81 ? -32.965 52.498 11.254 1.00 79.67 81 ASN A CA 1
ATOM 593 C C . ASN A 1 81 ? -32.622 51.013 11.366 1.00 78.15 81 ASN A C 1
ATOM 594 O O . ASN A 1 81 ? -31.905 50.470 10.525 1.00 86.94 81 ASN A O 1
ATOM 599 N N . LYS A 1 82 ? -33.130 50.362 12.408 1.00 59.37 82 LYS A N 1
ATOM 600 C CA . LYS A 1 82 ? -32.791 48.967 12.667 1.00 63.27 82 LYS A CA 1
ATOM 601 C C . LYS A 1 82 ? -34.011 48.171 13.112 1.00 65.00 82 LYS A C 1
ATOM 602 O O . LYS A 1 82 ? -34.437 48.263 14.261 1.00 71.17 82 LYS A O 1
ATOM 608 N N . GLY A 1 83 ? -34.569 47.389 12.195 1.00 59.93 83 GLY A N 1
ATOM 609 C CA . GLY A 1 83 ? -35.730 46.571 12.493 1.00 49.80 83 GLY A CA 1
ATOM 610 C C . GLY A 1 83 ? -37.001 47.377 12.660 1.00 46.15 83 GLY A C 1
ATOM 611 O O . GLY A 1 83 ? -38.094 46.814 12.697 1.00 58.29 83 GLY A O 1
ATOM 612 N N . LEU A 1 84 ? -36.856 48.693 12.774 1.00 31.06 84 LEU A N 1
ATOM 613 C CA . LEU A 1 84 ? -38.002 49.585 12.901 1.00 26.26 84 LEU A CA 1
ATOM 614 C C . LEU A 1 84 ? -38.124 50.513 11.704 1.00 27.45 84 LEU A C 1
ATOM 615 O O . LEU A 1 84 ? -37.332 51.442 11.539 1.00 41.66 84 LEU A O 1
ATOM 620 N N . PHE A 1 85 ? -39.131 50.261 10.877 1.00 21.06 85 PHE A N 1
ATOM 621 C CA . PHE A 1 85 ? -39.374 51.077 9.697 1.00 26.37 85 PHE A CA 1
ATOM 622 C C . PHE A 1 85 ? -40.865 51.355 9.561 1.00 24.15 85 PHE A C 1
ATOM 623 O O . PHE A 1 85 ? -41.688 50.637 10.125 1.00 27.76 85 PHE A O 1
ATOM 631 N N . MET A 1 86 ? -41.209 52.403 8.822 1.00 24.05 86 MET A N 1
ATOM 632 C CA . MET A 1 86 ? -42.602 52.648 8.476 1.00 36.07 86 MET A CA 1
ATOM 633 C C . MET A 1 86 ? -42.730 53.103 7.026 1.00 40.68 86 MET A C 1
ATOM 634 O O . MET A 1 86 ? -42.005 53.991 6.572 1.00 55.53 86 MET A O 1
ATOM 639 N N . VAL A 1 87 ? -43.648 52.478 6.300 1.00 31.93 87 VAL A N 1
ATOM 640 C CA . VAL A 1 87 ? -43.798 52.740 4.874 1.00 45.30 87 VAL A CA 1
ATOM 641 C C . VAL A 1 87 ? -44.969 53.674 4.555 1.00 35.30 87 VAL A C 1
ATOM 642 O O . VAL A 1 87 ? -46.000 53.646 5.221 1.00 30.20 87 VAL A O 1
ATOM 646 N N . GLN A 1 88 ? -44.784 54.521 3.548 1.00 29.99 88 GLN A N 1
ATOM 647 C CA . GLN A 1 88 ? -45.860 55.369 3.048 1.00 52.21 88 GLN A CA 1
ATOM 648 C C . GLN A 1 88 ? -46.155 55.002 1.597 1.00 50.10 88 GLN A C 1
ATOM 649 O O . GLN A 1 88 ? -45.353 55.265 0.702 1.00 58.57 88 GLN A O 1
ATOM 655 N N . ASN A 1 89 ? -47.305 54.386 1.361 1.00 40.00 89 ASN A N 1
ATOM 656 C CA . ASN A 1 89 ? -47.676 54.014 0.003 1.00 44.32 89 ASN A CA 1
ATOM 657 C C . ASN A 1 89 ? -48.086 55.225 -0.835 1.00 57.76 89 ASN A C 1
ATOM 658 O O . ASN A 1 89 ? -48.926 56.017 -0.417 1.00 76.64 89 ASN A O 1
ATOM 663 N N . VAL A 1 90 ? -47.477 55.371 -2.009 1.00 57.66 90 VAL A N 1
ATOM 664 C CA . VAL A 1 90 ? -47.870 56.402 -2.971 1.00 65.20 90 VAL A CA 1
ATOM 665 C C . VAL A 1 90 ? -48.147 55.733 -4.321 1.00 61.18 90 VAL A C 1
ATOM 666 O O . VAL A 1 90 ? -47.301 55.013 -4.864 1.00 61.44 90 VAL A O 1
ATOM 670 N N . GLU A 1 91 ? -49.338 55.973 -4.860 1.00 51.16 91 GLU A N 1
ATOM 671 C CA . GLU A 1 91 ? -49.792 55.255 -6.049 1.00 44.36 91 GLU A CA 1
ATOM 672 C C . GLU A 1 91 ? -49.296 55.837 -7.366 1.00 46.39 91 GLU A C 1
ATOM 673 O O . GLU A 1 91 ? -49.043 57.035 -7.479 1.00 60.07 91 GLU A O 1
ATOM 679 N N . LYS A 1 92 ? -49.159 54.962 -8.357 1.00 46.50 92 LYS A N 1
ATOM 680 C CA . LYS A 1 92 ? -48.968 55.374 -9.738 1.00 51.51 92 LYS A CA 1
ATOM 681 C C . LYS A 1 92 ? -50.310 55.268 -10.452 1.00 68.20 92 LYS A C 1
ATOM 682 O O . LYS A 1 92 ? -51.034 54.285 -10.286 1.00 75.19 92 LYS A O 1
ATOM 688 N N . ASN A 1 93 ? -50.646 56.286 -11.235 1.00 76.55 93 ASN A N 1
ATOM 689 C CA . ASN A 1 93 ? -51.925 56.308 -11.930 1.00 87.48 93 ASN A CA 1
ATOM 690 C C . ASN A 1 93 ? -51.952 55.353 -13.121 1.00 86.46 93 ASN A C 1
ATOM 691 O O . ASN A 1 93 ? -53.004 55.120 -13.719 1.00 86.01 93 ASN A O 1
ATOM 696 N N . LYS A 1 94 ? -50.791 54.797 -13.456 1.00 79.47 94 LYS A N 1
ATOM 697 C CA . LYS A 1 94 ? -50.681 53.846 -14.557 1.00 71.06 94 LYS A CA 1
ATOM 698 C C . LYS A 1 94 ? -51.314 52.510 -14.185 1.00 64.05 94 LYS A C 1
ATOM 699 O O . LYS A 1 94 ? -51.614 52.254 -13.018 1.00 59.64 94 LYS A O 1
ATOM 705 N N . THR A 1 95 ? -51.518 51.661 -15.186 1.00 59.31 95 THR A N 1
ATOM 706 C CA . THR A 1 95 ? -51.931 50.287 -14.944 1.00 55.07 95 THR A CA 1
ATOM 707 C C . THR A 1 95 ? -51.129 49.370 -15.861 1.00 48.09 95 THR A C 1
ATOM 708 O O . THR A 1 95 ? -50.904 49.688 -17.029 1.00 47.66 95 THR A O 1
ATOM 712 N N . TYR A 1 96 ? -50.685 48.240 -15.322 1.00 46.61 96 TYR A N 1
ATOM 713 C CA . TYR A 1 96 ? -49.814 47.338 -16.062 1.00 34.22 96 TYR A CA 1
ATOM 714 C C . TYR A 1 96 ? -50.491 46.019 -16.420 1.00 23.83 96 TYR A C 1
ATOM 715 O O . TYR A 1 96 ? -51.390 45.548 -15.719 1.00 28.86 96 TYR A O 1
ATOM 724 N N . ASN A 1 97 ? -50.046 45.422 -17.518 1.00 26.13 97 ASN A N 1
ATOM 725 C CA . ASN A 1 97 ? -50.396 44.045 -17.821 1.00 28.80 97 ASN A CA 1
ATOM 726 C C . ASN A 1 97 ? -49.240 43.139 -17.403 1.00 38.06 97 ASN A C 1
ATOM 727 O O . ASN A 1 97 ? -48.140 43.616 -17.108 1.00 38.11 9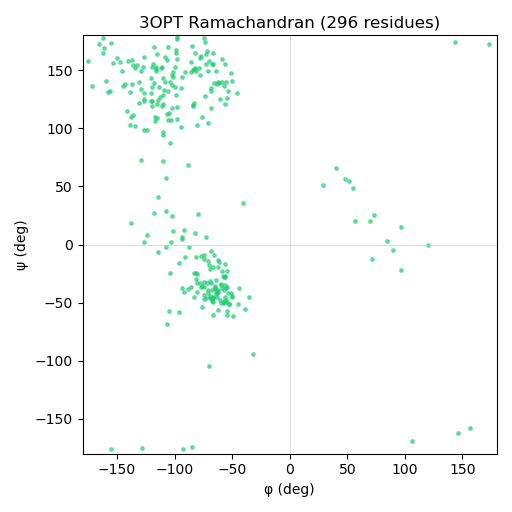7 ASN A O 1
ATOM 732 N N . ILE A 1 98 ? -49.488 41.836 -17.374 1.00 28.55 98 ILE A N 1
ATOM 733 C CA . ILE A 1 98 ? -48.490 40.892 -16.888 1.00 21.43 98 ILE A CA 1
ATOM 734 C C . ILE A 1 98 ? -47.159 40.998 -17.637 1.00 24.86 98 ILE A C 1
ATOM 735 O O . ILE A 1 98 ? -46.092 40.827 -17.048 1.00 31.91 98 ILE A O 1
ATOM 740 N N . ILE A 1 99 ? -47.225 41.285 -18.932 1.00 23.18 99 ILE A N 1
ATOM 741 C CA . ILE A 1 99 ? -46.023 41.379 -19.755 1.00 21.88 99 ILE A CA 1
ATOM 742 C C . ILE A 1 99 ? -45.191 42.605 -19.381 1.00 37.49 99 ILE A C 1
ATOM 743 O O . ILE A 1 99 ? -43.966 42.528 -19.262 1.00 35.98 99 ILE A O 1
ATOM 748 N N . GLN A 1 100 ? -45.868 43.734 -19.201 1.00 39.47 100 GLN A N 1
ATOM 749 C CA . GLN A 1 100 ? -45.219 44.971 -18.789 1.00 24.21 100 GLN A CA 1
ATOM 750 C C . GLN A 1 100 ? -44.638 44.817 -17.392 1.00 37.22 100 GLN A C 1
ATOM 751 O O . GLN A 1 100 ? -43.572 45.352 -17.085 1.00 40.38 100 GLN A O 1
ATOM 757 N N . TRP A 1 101 ? -45.360 44.092 -16.547 1.00 30.79 101 TRP A N 1
ATOM 758 C CA . TRP A 1 101 ? -44.928 43.847 -15.180 1.00 28.21 101 TRP A CA 1
ATOM 759 C C . TRP A 1 101 ? -43.672 42.981 -15.167 1.00 29.23 101 TRP A C 1
ATOM 760 O O . TRP A 1 101 ? -42.690 43.307 -14.499 1.00 36.67 101 TRP A O 1
ATOM 771 N N . LYS A 1 102 ? -43.710 41.881 -15.912 1.00 25.16 102 LYS A N 1
ATOM 772 C CA . LYS A 1 102 ? -42.560 40.991 -16.029 1.00 26.13 102 LYS A CA 1
ATOM 773 C C . LYS A 1 102 ? -41.348 41.774 -16.503 1.00 23.70 102 LYS A C 1
ATOM 774 O O . LYS A 1 102 ? -40.222 41.527 -16.069 1.00 28.75 102 LYS A O 1
ATOM 780 N N . ASP A 1 103 ? -41.595 42.725 -17.396 1.00 29.78 103 ASP A N 1
ATOM 781 C CA . ASP A 1 103 ? -40.546 43.589 -17.915 1.00 26.23 103 ASP A CA 1
ATOM 782 C C . ASP A 1 103 ? -40.087 44.569 -16.841 1.00 27.74 103 ASP A C 1
ATOM 783 O O . ASP A 1 103 ? -38.895 44.829 -16.688 1.00 36.92 103 ASP A O 1
ATOM 788 N N . LEU A 1 104 ? -41.047 45.106 -16.096 1.00 25.63 104 LEU A N 1
ATOM 789 C CA . LEU A 1 104 ? -40.757 46.064 -15.037 1.00 29.94 104 LEU A CA 1
ATOM 790 C C . LEU A 1 104 ? -39.833 45.462 -13.984 1.00 37.89 104 LEU A C 1
ATOM 791 O O . LEU A 1 104 ? -39.001 46.157 -13.401 1.00 36.39 104 LEU A O 1
ATOM 796 N N . SER A 1 105 ? -39.985 44.163 -13.748 1.00 34.02 105 SER A N 1
ATOM 797 C CA . SER A 1 105 ? -39.192 43.466 -12.743 1.00 33.57 105 SER A CA 1
ATOM 798 C C . SER A 1 105 ? -37.714 43.420 -13.111 1.00 38.03 105 SER A C 1
ATOM 799 O O . SER A 1 105 ? -36.880 43.010 -12.305 1.00 46.47 105 SER A O 1
ATOM 802 N N . LYS A 1 106 ? -37.394 43.832 -14.332 1.00 41.82 106 LYS A N 1
ATOM 803 C CA . LYS A 1 106 ? -36.009 43.853 -14.782 1.00 31.39 106 LYS A CA 1
ATOM 804 C C . LYS A 1 106 ? -35.236 45.005 -14.146 1.00 37.34 106 LYS A C 1
ATOM 805 O O . LYS A 1 106 ? -34.010 45.056 -14.215 1.00 51.14 106 LYS A O 1
ATOM 811 N N . ASP A 1 107 ? -35.963 45.924 -13.519 1.00 40.76 107 ASP A N 1
ATOM 812 C CA . ASP A 1 107 ? -35.346 47.045 -12.820 1.00 53.46 107 ASP A CA 1
ATOM 813 C C . ASP A 1 107 ? -35.210 46.740 -11.337 1.00 54.01 107 ASP A C 1
ATOM 814 O O . ASP A 1 107 ? -34.464 47.405 -10.616 1.00 48.22 107 ASP A O 1
ATOM 819 N N . TYR A 1 108 ? -35.945 45.726 -10.891 1.00 47.80 108 TYR A N 1
ATOM 820 C CA . TYR A 1 108 ? -35.934 45.315 -9.496 1.00 45.59 108 TYR A CA 1
ATOM 821 C C . TYR A 1 108 ? -35.237 43.968 -9.354 1.00 49.01 108 TYR A C 1
ATOM 822 O O . TYR A 1 108 ? -35.874 42.948 -9.094 1.00 47.74 108 TYR A O 1
ATOM 831 N N . VAL A 1 109 ? -33.919 43.980 -9.525 1.00 58.53 109 VAL A N 1
ATOM 832 C CA . VAL A 1 109 ? -33.129 42.756 -9.543 1.00 56.03 109 VAL A CA 1
ATOM 833 C C . VAL A 1 109 ? -32.544 42.445 -8.172 1.00 47.39 109 VAL A C 1
ATOM 834 O O . VAL A 1 109 ? -32.010 43.327 -7.504 1.00 50.83 109 VAL A O 1
ATOM 838 N N . PRO A 1 110 ? -32.651 41.182 -7.744 1.00 48.81 110 PRO A N 1
ATOM 839 C CA . PRO A 1 110 ? -32.048 40.739 -6.485 1.00 47.52 110 PRO A CA 1
ATOM 840 C C . PRO A 1 110 ? -30.526 40.738 -6.585 1.00 58.10 110 PRO A C 1
ATOM 841 O O . PRO A 1 110 ? -29.975 40.215 -7.555 1.00 56.12 110 PRO A O 1
ATOM 845 N N . PRO A 1 111 ? -29.851 41.323 -5.586 1.00 57.96 111 PRO A N 1
ATOM 846 C CA . PRO A 1 111 ? -28.386 41.353 -5.533 1.00 54.03 111 PRO A CA 1
ATOM 847 C C . PRO A 1 111 ? -27.776 39.968 -5.729 1.00 58.43 111 PRO A C 1
ATOM 848 O O . PRO A 1 111 ? -28.368 38.963 -5.325 1.00 43.41 111 PRO A O 1
ATOM 852 N N . GLU A 1 112 ? -26.598 39.928 -6.343 1.00 65.11 112 GLU A N 1
ATOM 853 C CA . GLU A 1 112 ? -25.889 38.678 -6.587 1.00 59.14 112 GLU A CA 1
ATOM 854 C C . GLU A 1 112 ? -24.917 38.362 -5.455 1.00 43.24 112 GLU A C 1
ATOM 855 O O . GLU A 1 112 ? -24.861 39.087 -4.463 1.00 36.57 112 GLU A O 1
ATOM 861 N N . ASP A 1 113 ? -24.164 37.275 -5.628 1.00 50.49 113 ASP A N 1
ATOM 862 C CA . ASP A 1 113 ? -23.120 36.828 -4.700 1.00 49.13 113 ASP A CA 1
ATOM 863 C C . ASP A 1 113 ? -23.433 35.436 -4.167 1.00 40.22 113 ASP A C 1
ATOM 864 O O . ASP A 1 113 ? -24.003 35.296 -3.086 1.00 43.71 113 ASP A O 1
ATOM 869 N N . SER A 1 138 ? -46.273 50.051 -26.509 1.00 111.95 138 SER A N 1
ATOM 870 C CA . SER A 1 138 ? -47.371 50.795 -27.115 1.00 111.59 138 SER A CA 1
ATOM 871 C C . SER A 1 138 ? -48.706 50.126 -26.806 1.00 101.81 138 SER A C 1
ATOM 872 O O . SER A 1 138 ? -49.221 50.224 -25.692 1.00 101.87 138 SER A O 1
ATOM 875 N N . SER A 1 139 ? -49.261 49.448 -27.805 1.00 91.56 139 SER A N 1
ATOM 876 C CA . SER A 1 139 ? -50.496 48.697 -27.630 1.00 79.99 139 SER A CA 1
ATOM 877 C C . SER A 1 139 ? -50.206 47.203 -27.719 1.00 70.50 139 SER A C 1
ATOM 878 O O . SER A 1 139 ? -49.243 46.789 -28.366 1.00 65.69 139 SER A O 1
ATOM 881 N N . PHE A 1 140 ? -51.035 46.396 -27.065 1.00 58.87 140 PHE A N 1
ATOM 882 C CA . PHE A 1 140 ? -50.821 44.955 -27.045 1.00 44.68 140 PHE A CA 1
ATOM 883 C C . PHE A 1 140 ? -51.937 44.191 -27.743 1.00 44.13 140 PHE A C 1
ATOM 884 O O . PHE A 1 140 ? -53.019 44.725 -27.981 1.00 46.02 140 PHE A O 1
ATOM 892 N N . ASN A 1 141 ? -51.658 42.932 -28.059 1.00 45.11 141 ASN A N 1
ATOM 893 C CA . ASN A 1 141 ? -52.552 42.122 -28.873 1.00 39.88 141 ASN A CA 1
ATOM 894 C C . ASN A 1 141 ? -52.711 40.714 -28.303 1.00 38.56 141 ASN A C 1
ATOM 895 O O . ASN A 1 141 ? -51.832 40.220 -27.600 1.00 32.68 141 ASN A O 1
ATOM 900 N N . ILE A 1 142 ? -53.836 40.073 -28.603 1.00 51.46 142 ILE A N 1
ATOM 901 C CA . ILE A 1 142 ? -54.095 38.715 -28.131 1.00 49.75 142 ILE A CA 1
ATOM 902 C C . ILE A 1 142 ? -52.975 37.778 -28.563 1.00 35.89 142 ILE A C 1
ATOM 903 O O . ILE A 1 142 ? -52.830 36.680 -28.029 1.00 35.84 142 ILE A O 1
ATOM 908 N N . ASP A 1 143 ? -52.185 38.218 -29.537 1.00 37.45 143 ASP A N 1
ATOM 909 C CA . ASP A 1 143 ? -51.057 37.434 -30.026 1.00 38.07 143 ASP A CA 1
ATOM 910 C C . ASP A 1 143 ? -49.895 37.492 -29.042 1.00 39.11 143 ASP A C 1
ATOM 911 O O . ASP A 1 143 ? -49.169 36.515 -28.866 1.00 46.50 143 ASP A O 1
ATOM 916 N N . ASP A 1 144 ? -49.724 38.646 -28.405 1.00 40.94 144 ASP A N 1
ATOM 917 C CA . ASP A 1 144 ? -48.603 38.863 -27.498 1.00 40.31 144 ASP A CA 1
ATOM 918 C C . ASP A 1 144 ? -48.666 37.938 -26.292 1.00 39.98 144 ASP A C 1
ATOM 919 O O . ASP A 1 144 ? -47.644 37.419 -25.840 1.00 40.05 144 ASP A O 1
ATOM 924 N N . PHE A 1 145 ? -49.871 37.736 -25.771 1.00 34.73 145 PHE A N 1
ATOM 925 C CA . PHE A 1 145 ? -50.053 36.892 -24.599 1.00 32.79 145 PHE A CA 1
ATOM 926 C C . PHE A 1 145 ? -49.912 35.412 -24.948 1.00 35.15 145 PHE A C 1
ATOM 927 O O . PHE A 1 145 ? -49.448 34.617 -24.132 1.00 50.08 145 PHE A O 1
ATOM 935 N N . GLU A 1 146 ? -50.306 35.051 -26.164 1.00 32.72 146 GLU A N 1
ATOM 936 C CA . GLU A 1 146 ? -50.135 33.687 -26.643 1.00 28.08 146 GLU A CA 1
ATOM 937 C C . GLU A 1 146 ? -48.642 33.372 -26.747 1.00 29.58 146 GLU A C 1
ATOM 938 O O . GLU A 1 146 ? -48.203 32.260 -26.453 1.00 32.20 146 GLU A O 1
ATOM 944 N N . GLN A 1 147 ? -47.867 34.367 -27.165 1.00 30.67 147 GLN A N 1
ATOM 945 C CA . GLN A 1 147 ? -46.417 34.255 -27.223 1.00 39.26 147 GLN A CA 1
ATOM 946 C C . GLN A 1 147 ? -45.863 34.181 -25.804 1.00 49.19 147 GLN A C 1
ATOM 947 O O . GLN A 1 147 ? -44.864 33.513 -25.546 1.00 60.73 147 GLN A O 1
ATOM 953 N N . PHE A 1 148 ? -46.535 34.865 -24.884 1.00 42.99 148 PHE A N 1
ATOM 954 C CA . PHE A 1 148 ? -46.052 35.017 -23.516 1.00 32.83 148 PHE A CA 1
ATOM 955 C C . PHE A 1 148 ? -46.271 33.768 -22.659 1.00 21.73 148 PHE A C 1
ATOM 956 O O . PHE A 1 148 ? -45.756 33.681 -21.547 1.00 25.79 148 PHE A O 1
ATOM 964 N N . ARG A 1 149 ? -47.026 32.804 -23.178 1.00 28.22 149 ARG A N 1
ATOM 965 C CA . ARG A 1 149 ? -47.303 31.570 -22.443 1.00 24.46 149 ARG A CA 1
ATOM 966 C C . ARG A 1 149 ? -46.040 30.764 -22.132 1.00 29.89 149 ARG A C 1
ATOM 967 O O . ARG A 1 149 ? -46.066 29.858 -21.301 1.00 25.71 149 ARG A O 1
ATOM 975 N N . THR A 1 150 ? -44.940 31.091 -22.803 1.00 32.49 150 THR A N 1
ATOM 976 C CA . THR A 1 150 ? -43.665 30.434 -22.538 1.00 39.93 150 THR A CA 1
ATOM 977 C C . THR A 1 150 ? -42.700 31.362 -21.807 1.00 39.76 150 THR A C 1
ATOM 978 O O . THR A 1 150 ? -41.588 30.964 -21.456 1.00 44.20 150 THR A O 1
ATOM 982 N N . GLU A 1 151 ? -43.131 32.596 -21.572 1.00 37.81 151 GLU A N 1
ATOM 983 C CA . GLU A 1 151 ? -42.244 33.614 -21.022 1.00 49.59 151 GLU A CA 1
ATOM 984 C C . GLU A 1 151 ? -42.776 34.232 -19.734 1.00 38.80 151 GLU A C 1
ATOM 985 O O . GLU A 1 151 ? -42.212 35.202 -19.230 1.00 50.84 151 GLU A O 1
ATOM 991 N N . TYR A 1 152 ? -43.858 33.676 -19.198 1.00 24.85 152 TYR A N 1
ATOM 992 C CA . TYR A 1 152 ? -44.505 34.282 -18.036 1.00 29.33 152 TYR A CA 1
ATOM 993 C C . TYR A 1 152 ? -43.847 33.898 -16.713 1.00 37.34 152 TYR A C 1
ATOM 994 O O . TYR A 1 152 ? -43.941 34.632 -15.727 1.00 26.48 152 TYR A O 1
ATOM 1003 N N . THR A 1 153 ? -43.179 32.750 -16.699 1.00 45.56 153 THR A N 1
ATOM 1004 C CA . THR A 1 153 ? -42.518 32.271 -15.491 1.00 36.79 153 THR A CA 1
ATOM 1005 C C . THR A 1 153 ? -41.125 32.861 -15.324 1.00 34.47 153 THR A C 1
ATOM 1006 O O . THR A 1 153 ? -40.602 33.512 -16.225 1.00 36.00 153 THR A O 1
ATOM 1010 N N . ILE A 1 154 ? -40.535 32.630 -14.157 1.00 47.51 154 ILE A N 1
ATOM 1011 C CA . ILE A 1 154 ? -39.179 33.074 -13.880 1.00 46.49 154 ILE A CA 1
ATOM 1012 C C . ILE A 1 154 ? -38.372 31.877 -13.388 1.00 49.75 154 ILE A C 1
ATOM 1013 O O . ILE A 1 154 ? -38.931 30.931 -12.832 1.00 46.55 154 ILE A O 1
ATOM 1018 N N . ASP A 1 155 ? -37.062 31.910 -13.608 1.00 47.79 155 ASP A N 1
ATOM 1019 C CA . ASP A 1 155 ? -36.193 30.831 -13.152 1.00 57.01 155 ASP A CA 1
ATOM 1020 C C . ASP A 1 155 ? -36.330 30.690 -11.640 1.00 59.93 155 ASP A C 1
ATOM 1021 O O . ASP A 1 155 ? -36.423 31.692 -10.930 1.00 71.66 155 ASP A O 1
ATOM 1026 N N . LEU A 1 156 ? -36.348 29.455 -11.146 1.00 51.57 156 LEU A N 1
ATOM 1027 C CA . LEU A 1 156 ? -36.549 29.224 -9.717 1.00 51.35 156 LEU A CA 1
ATOM 1028 C C . LEU A 1 156 ? -35.468 28.344 -9.090 1.00 57.88 156 LEU A C 1
ATOM 1029 O O . LEU A 1 156 ? -35.531 28.028 -7.902 1.00 61.09 156 LEU A O 1
ATOM 1034 N N . SER A 1 157 ? -34.477 27.951 -9.883 1.00 68.57 157 SER A N 1
ATOM 1035 C CA . SER A 1 157 ? -33.381 27.134 -9.372 1.00 73.35 157 SER A CA 1
ATOM 1036 C C . SER A 1 157 ? -32.455 27.958 -8.481 1.00 75.10 157 SER A C 1
ATOM 1037 O O . SER A 1 157 ? -31.409 27.479 -8.045 1.00 81.25 157 SER A O 1
ATOM 1040 N N . ASP A 1 158 ? -32.856 29.195 -8.205 1.00 69.24 158 ASP A N 1
ATOM 1041 C CA . ASP A 1 158 ? -32.065 30.097 -7.376 1.00 65.75 158 ASP A CA 1
ATOM 1042 C C . ASP A 1 158 ? -32.665 30.224 -5.979 1.00 60.48 158 ASP A C 1
ATOM 1043 O O . ASP A 1 158 ? -31.966 30.550 -5.021 1.00 57.49 158 ASP A O 1
ATOM 1048 N N . PHE A 1 159 ? -33.965 29.966 -5.870 1.00 59.68 159 PHE A N 1
ATOM 1049 C CA . PHE A 1 159 ? -34.663 30.092 -4.594 1.00 47.35 159 PHE A CA 1
ATOM 1050 C C . PHE A 1 159 ? -34.717 28.774 -3.838 1.00 50.84 159 PHE A C 1
ATOM 1051 O O . PHE A 1 159 ? -35.354 28.678 -2.789 1.00 59.87 159 PHE A O 1
ATOM 1059 N N . GLN A 1 160 ? -34.055 27.758 -4.379 1.00 57.93 160 GLN A N 1
ATOM 1060 C CA . GLN A 1 160 ? -33.996 26.460 -3.722 1.00 65.03 160 GLN A CA 1
ATOM 1061 C C . GLN A 1 160 ? -32.934 26.485 -2.630 1.00 57.24 160 GLN A C 1
ATOM 1062 O O . GLN A 1 160 ? -33.069 25.829 -1.599 1.00 58.06 160 GLN A O 1
ATOM 1068 N N . ASN A 1 161 ? -31.878 27.253 -2.869 1.00 50.33 161 ASN A N 1
ATOM 1069 C CA . ASN A 1 161 ? -30.791 27.393 -1.911 1.00 50.78 161 ASN A CA 1
ATOM 1070 C C . ASN A 1 161 ? -31.232 28.139 -0.652 1.00 53.47 161 ASN A C 1
ATOM 1071 O O . ASN A 1 161 ? -31.619 29.307 -0.713 1.00 55.00 161 ASN A O 1
ATOM 1076 N N . THR A 1 162 ? -31.175 27.459 0.488 1.00 47.24 162 THR A N 1
ATOM 1077 C CA . THR A 1 162 ? -31.536 28.078 1.757 1.00 44.13 162 THR A CA 1
ATOM 1078 C C . THR A 1 162 ? -30.605 29.237 2.091 1.00 52.24 162 THR A C 1
ATOM 1079 O O . THR A 1 162 ? -31.047 30.285 2.564 1.00 58.63 162 THR A O 1
ATOM 1083 N N . GLU A 1 163 ? -29.314 29.043 1.846 1.00 56.84 163 GLU A N 1
ATOM 1084 C CA . GLU A 1 163 ? -28.326 30.082 2.106 1.00 67.10 163 GLU A CA 1
ATOM 1085 C C . GLU A 1 163 ? -28.572 31.298 1.217 1.00 56.48 163 GLU A C 1
ATOM 1086 O O . GLU A 1 163 ? -28.278 32.429 1.601 1.00 57.59 163 GLU A O 1
ATOM 1092 N N . ARG A 1 164 ? -29.120 31.055 0.031 1.00 44.50 164 ARG A N 1
ATOM 1093 C CA . ARG A 1 164 ? -29.452 32.130 -0.894 1.00 37.41 164 ARG A CA 1
ATOM 1094 C C . ARG A 1 164 ? -30.594 32.974 -0.342 1.00 40.25 164 ARG A C 1
ATOM 1095 O O . ARG A 1 164 ? -30.512 34.201 -0.310 1.00 45.59 164 ARG A O 1
ATOM 1103 N N . LEU A 1 165 ? -31.656 32.307 0.101 1.00 43.65 165 LEU A N 1
ATOM 1104 C CA . LEU A 1 165 ? -32.795 32.988 0.706 1.00 30.82 165 LEU A CA 1
ATOM 1105 C C . LEU A 1 165 ? -32.377 33.757 1.954 1.00 35.00 165 LEU A C 1
ATOM 1106 O O . LEU A 1 165 ? -32.738 34.922 2.126 1.00 43.78 165 LEU A O 1
ATOM 1111 N N . LYS A 1 166 ? -31.617 33.097 2.822 1.00 30.89 16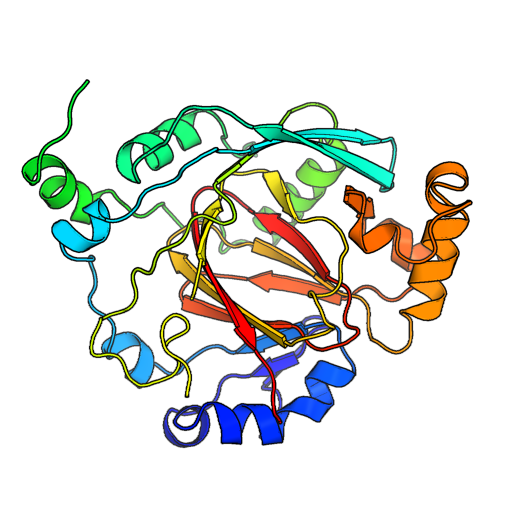6 LYS A N 1
ATOM 1112 C CA . LYS A 1 166 ? -31.091 33.742 4.018 1.00 26.34 166 LYS A CA 1
ATOM 1113 C C . LYS A 1 166 ? -30.354 35.019 3.641 1.00 36.00 166 LYS A C 1
ATOM 1114 O O . LYS A 1 166 ? -30.613 36.088 4.199 1.00 52.41 166 LYS A O 1
ATOM 1120 N N . PHE A 1 167 ? -29.439 34.898 2.686 1.00 36.98 167 PHE A N 1
ATOM 1121 C CA . PHE A 1 167 ? -28.650 36.033 2.217 1.00 36.60 167 PHE A CA 1
ATOM 1122 C C . PHE A 1 167 ? -29.525 37.200 1.777 1.00 36.21 167 PHE A C 1
ATOM 1123 O O . PHE A 1 167 ? -29.303 38.342 2.185 1.00 20.94 167 PHE A O 1
ATOM 1131 N N . LEU A 1 168 ? -30.513 36.901 0.938 1.00 30.49 168 LEU A N 1
ATOM 1132 C CA . LEU A 1 168 ? -31.462 37.905 0.469 1.00 20.13 168 LEU A CA 1
ATOM 1133 C C . LEU A 1 168 ? -32.181 38.589 1.627 1.00 24.05 168 LEU A C 1
ATOM 1134 O O . LEU A 1 168 ? -32.249 39.816 1.687 1.00 30.36 168 LEU A O 1
ATOM 1139 N N . GLU A 1 169 ? -32.715 37.788 2.544 1.00 25.34 169 GLU A N 1
ATOM 1140 C CA . GLU A 1 169 ? -33.445 38.320 3.691 1.00 29.83 169 GLU A CA 1
ATOM 1141 C C . GLU A 1 169 ? -32.564 39.256 4.522 1.00 36.66 169 GLU A C 1
ATOM 1142 O O . GLU A 1 169 ? -33.029 40.272 5.043 1.00 33.54 169 GLU A O 1
ATOM 1148 N N . GLU A 1 170 ? -31.289 38.902 4.646 1.00 35.64 170 GLU A N 1
ATOM 1149 C CA . GLU A 1 170 ? -30.334 39.723 5.378 1.00 36.56 170 GLU A CA 1
ATOM 1150 C C . GLU A 1 170 ? -30.105 41.048 4.657 1.00 37.82 170 GLU A C 1
ATOM 1151 O O . GLU A 1 170 ? -30.103 42.110 5.275 1.00 48.56 170 GLU A O 1
ATOM 1157 N N . TYR A 1 171 ? -29.920 40.974 3.344 1.00 26.08 171 TYR A N 1
ATOM 1158 C CA . TYR A 1 171 ? -29.753 42.164 2.519 1.00 18.79 171 TYR A CA 1
ATOM 1159 C C . TYR A 1 171 ? -31.004 43.033 2.585 1.00 38.44 171 TYR A C 1
ATOM 1160 O O . TYR A 1 171 ? -30.918 44.259 2.666 1.00 46.25 171 TYR A O 1
ATOM 1169 N N . TYR A 1 172 ? -32.163 42.383 2.552 1.00 38.76 172 TYR A N 1
ATOM 1170 C CA . TYR A 1 172 ? -33.448 43.068 2.598 1.00 27.97 172 TYR A CA 1
ATOM 1171 C C . TYR A 1 172 ? -33.536 44.013 3.785 1.00 20.95 172 TYR A C 1
ATOM 1172 O O . TYR A 1 172 ? -33.879 45.181 3.628 1.00 29.07 172 TYR A O 1
ATOM 1181 N N . TRP A 1 173 ? -33.227 43.502 4.971 1.00 18.03 173 TRP A N 1
ATOM 1182 C CA . TRP A 1 173 ? -33.349 44.286 6.191 1.00 18.17 173 TRP A CA 1
ATOM 1183 C C . TRP A 1 173 ? -32.282 45.370 6.305 1.00 42.46 173 TRP A C 1
ATOM 1184 O O . TRP A 1 173 ? -32.535 46.441 6.853 1.00 53.09 173 TRP A O 1
ATOM 1195 N N . LYS A 1 174 ? -31.093 45.093 5.785 1.00 46.71 174 LYS A N 1
ATOM 1196 C CA . LYS A 1 174 ? -30.018 46.076 5.797 1.00 38.12 174 LYS A CA 1
ATOM 1197 C C . LYS A 1 174 ? -30.342 47.270 4.902 1.00 41.95 174 LYS A C 1
ATOM 1198 O O . LYS A 1 174 ? -30.188 48.423 5.307 1.00 51.45 174 LYS A O 1
ATOM 1204 N N . THR A 1 175 ? -30.814 46.985 3.692 1.00 35.99 175 THR A N 1
ATOM 1205 C CA . THR A 1 175 ? -30.995 48.012 2.672 1.00 29.82 175 THR A CA 1
ATOM 1206 C C . THR A 1 175 ? -32.446 48.453 2.502 1.00 31.53 175 THR A C 1
ATOM 1207 O O . THR A 1 175 ? -32.831 48.946 1.441 1.00 28.68 175 THR A O 1
ATOM 1211 N N . LEU A 1 176 ? -33.244 48.287 3.551 1.00 38.38 176 LEU A N 1
ATOM 1212 C CA . LEU A 1 176 ? -34.667 48.603 3.492 1.00 36.91 176 LEU A CA 1
ATOM 1213 C C . LEU A 1 176 ? -34.916 50.042 3.045 1.00 40.05 176 LEU A C 1
ATOM 1214 O O . LEU A 1 176 ? -35.739 50.300 2.166 1.00 39.71 176 LEU A O 1
ATOM 1219 N N . ASN A 1 177 ? -34.194 50.973 3.657 1.00 47.57 177 ASN A N 1
ATOM 1220 C CA . ASN A 1 177 ? -34.426 52.396 3.440 1.00 45.58 177 ASN A CA 1
ATOM 1221 C C . ASN A 1 177 ? -33.587 53.026 2.329 1.00 42.42 177 ASN A C 1
ATOM 1222 O O . ASN A 1 177 ? -33.542 54.249 2.199 1.00 47.54 177 ASN A O 1
ATOM 1227 N N . PHE A 1 178 ? -32.935 52.195 1.521 1.00 33.10 178 PHE A N 1
ATOM 1228 C CA . PHE A 1 178 ? -32.126 52.704 0.418 1.00 31.69 178 PHE A CA 1
ATOM 1229 C C . PHE A 1 178 ? -32.909 52.776 -0.890 1.00 35.79 178 PHE A C 1
ATOM 1230 O O . PHE A 1 178 ? -32.743 53.712 -1.671 1.00 46.32 178 PHE A O 1
ATOM 1238 N N . THR A 1 179 ? -33.767 51.789 -1.119 1.00 46.00 179 THR A N 1
ATOM 1239 C CA . THR A 1 179 ? -34.539 51.725 -2.352 1.00 48.57 179 THR A CA 1
ATOM 1240 C C . THR A 1 179 ? -36.036 51.768 -2.070 1.00 43.68 179 THR A C 1
ATOM 1241 O O . THR A 1 179 ? -36.486 51.365 -0.999 1.00 42.05 179 THR A O 1
ATOM 1245 N N . THR A 1 180 ? -36.802 52.274 -3.030 1.00 37.91 180 THR A N 1
ATOM 1246 C CA . THR A 1 180 ? -38.255 52.278 -2.920 1.00 44.14 180 THR A CA 1
ATOM 1247 C C . THR A 1 180 ? -38.842 51.173 -3.795 1.00 35.74 180 THR A C 1
ATOM 1248 O O . THR A 1 180 ? -38.822 51.272 -5.021 1.00 31.24 180 THR A O 1
ATOM 1252 N N . PRO A 1 181 ? -39.341 50.098 -3.159 1.00 31.11 181 PRO A N 1
ATOM 1253 C CA . PRO A 1 181 ? -39.930 48.956 -3.865 1.00 23.36 181 PRO A CA 1
ATOM 1254 C C . PRO A 1 181 ? -41.293 49.297 -4.456 1.00 23.80 181 PRO A C 1
ATOM 1255 O O . PRO A 1 181 ? -41.908 50.290 -4.073 1.00 32.18 181 PRO A O 1
ATOM 1259 N N . MET A 1 182 ? -41.760 48.463 -5.376 1.00 23.88 182 MET A N 1
ATOM 1260 C CA . MET A 1 182 ? -43.040 48.679 -6.034 1.00 20.49 182 MET A CA 1
ATOM 1261 C C . MET A 1 182 ? -43.884 47.416 -5.958 1.00 26.84 182 MET A C 1
ATOM 1262 O O . MET A 1 182 ? -43.393 46.317 -6.221 1.00 29.70 182 MET A O 1
ATOM 1267 N N . TYR A 1 183 ? -45.152 47.584 -5.594 1.00 36.24 183 TYR A N 1
ATOM 1268 C CA . TYR A 1 183 ? -46.042 46.458 -5.343 1.00 21.14 183 TYR A CA 1
ATOM 1269 C C . TYR A 1 183 ? -47.367 46.622 -6.079 1.00 19.79 183 TYR A C 1
ATOM 1270 O O . TYR A 1 183 ? -48.077 47.602 -5.881 1.00 34.60 183 TYR A O 1
ATOM 1279 N N . GLY A 1 184 ? -47.695 45.659 -6.932 1.00 29.01 184 GLY A N 1
ATOM 1280 C CA . GLY A 1 184 ? -48.980 45.649 -7.608 1.00 28.93 184 GLY A CA 1
ATOM 1281 C C . GLY A 1 184 ? -50.021 44.919 -6.782 1.00 26.48 184 GLY A C 1
ATOM 1282 O O . GLY A 1 184 ? -50.475 43.841 -7.160 1.00 41.92 184 GLY A O 1
ATOM 1283 N N . ALA A 1 185 ? -50.403 45.510 -5.653 1.00 24.26 185 ALA A N 1
ATOM 1284 C CA . ALA A 1 185 ? -51.283 44.842 -4.698 1.00 35.16 185 ALA A CA 1
ATOM 1285 C C . ALA A 1 185 ? -52.748 45.241 -4.828 1.00 51.39 185 ALA A C 1
ATOM 1286 O O . ALA A 1 185 ? -53.074 46.293 -5.377 1.00 63.40 185 ALA A O 1
ATOM 1288 N N . ASP A 1 186 ? -53.622 44.385 -4.306 1.00 61.05 186 ASP A N 1
ATOM 1289 C CA . ASP A 1 186 ? -55.062 44.634 -4.295 1.00 78.34 186 ASP A CA 1
ATOM 1290 C C . ASP A 1 186 ? -55.632 44.916 -5.682 1.00 81.19 186 ASP A C 1
ATOM 1291 O O . ASP A 1 186 ? -56.370 45.880 -5.877 1.00 87.42 186 ASP A O 1
ATOM 1296 N N . THR A 1 187 ? -55.282 44.069 -6.643 1.00 81.57 187 THR A N 1
ATOM 1297 C CA . THR A 1 187 ? -55.824 44.179 -7.991 1.00 79.68 187 THR A CA 1
ATOM 1298 C C . THR A 1 187 ? -56.851 43.078 -8.242 1.00 80.44 187 THR A C 1
ATOM 1299 O O . THR A 1 187 ? -56.495 41.907 -8.384 1.00 64.87 187 THR A O 1
ATOM 1303 N N . PRO A 1 188 ? -58.139 43.454 -8.285 1.00 84.05 188 PRO A N 1
ATOM 1304 C CA . PRO A 1 188 ? -59.236 42.500 -8.474 1.00 75.75 188 PRO A CA 1
ATOM 1305 C C . PRO A 1 188 ? -58.979 41.578 -9.659 1.00 58.35 188 PRO A C 1
ATOM 1306 O O . PRO A 1 188 ? -58.460 42.023 -10.683 1.00 51.37 188 PRO A O 1
ATOM 1310 N N . GLY A 1 189 ? -59.330 40.305 -9.511 1.00 47.04 189 GLY A N 1
ATOM 1311 C CA . GLY A 1 189 ? -59.138 39.338 -10.575 1.00 40.79 189 GLY A CA 1
ATOM 1312 C C . GLY A 1 189 ? -58.747 37.966 -10.065 1.00 35.07 189 GLY A C 1
ATOM 1313 O O . GLY A 1 189 ? -58.521 37.777 -8.871 1.00 33.54 189 GLY A O 1
ATOM 1314 N N . SER A 1 190 ? -58.673 37.006 -10.980 1.00 37.93 190 SER A N 1
ATOM 1315 C CA . SER A 1 190 ? -58.300 35.642 -10.632 1.00 32.05 190 SER A CA 1
ATOM 1316 C C . SER A 1 190 ? -57.805 34.876 -11.853 1.00 28.33 190 SER A C 1
ATOM 1317 O O . SER A 1 190 ? -58.339 35.027 -12.950 1.00 36.48 190 SER A O 1
ATOM 1320 N N . ILE A 1 191 ? -56.777 34.056 -11.661 1.00 26.57 191 ILE A N 1
ATOM 1321 C CA . ILE A 1 191 ? -56.296 33.196 -12.734 1.00 22.27 191 ILE A CA 1
ATOM 1322 C C . ILE A 1 191 ? -56.438 31.722 -12.360 1.00 22.29 191 ILE A C 1
ATOM 1323 O O . ILE A 1 191 ? -55.685 30.871 -12.833 1.00 29.30 191 ILE A O 1
ATOM 1328 N N . PHE A 1 192 ? -57.402 31.431 -11.492 1.00 24.98 192 PHE A N 1
ATOM 1329 C CA . PHE A 1 192 ? -57.811 30.056 -11.240 1.00 38.60 192 PHE A CA 1
ATOM 1330 C C . PHE A 1 192 ? -58.775 29.630 -12.338 1.00 42.57 192 PHE A C 1
ATOM 1331 O O . PHE A 1 192 ? -59.499 30.462 -12.882 1.00 47.40 192 PHE A O 1
ATOM 1339 N N . PRO A 1 193 ? -58.784 28.333 -12.675 1.00 38.39 193 PRO A N 1
ATOM 1340 C CA . PRO A 1 193 ? -59.738 27.811 -13.657 1.00 30.13 193 PRO A CA 1
ATOM 1341 C C . PRO A 1 193 ? -61.177 28.108 -13.240 1.00 30.77 193 PRO A C 1
ATOM 1342 O O . PRO A 1 193 ? -61.529 27.933 -12.070 1.00 22.28 193 PRO A O 1
ATOM 1346 N N . GLU A 1 194 ? -61.994 28.549 -14.190 1.00 37.26 194 GLU A N 1
ATOM 1347 C CA . GLU A 1 194 ? -63.374 28.923 -13.904 1.00 45.12 194 GLU A CA 1
ATOM 1348 C C . GLU A 1 194 ? -64.160 27.751 -13.324 1.00 43.85 194 GLU A C 1
ATOM 1349 O O . GLU A 1 194 ? -65.031 27.935 -12.473 1.00 39.79 194 GLU A O 1
ATOM 1355 N N . GLY A 1 195 ? -63.841 26.544 -13.783 1.00 46.91 195 GLY A N 1
ATOM 1356 C CA . GLY A 1 195 ? -64.561 25.354 -13.370 1.00 52.55 195 GLY A CA 1
ATOM 1357 C C . GLY A 1 195 ? -63.939 24.626 -12.194 1.00 62.66 195 GLY A C 1
ATOM 1358 O O . GLY A 1 195 ? -64.392 23.544 -11.821 1.00 71.70 195 GLY A O 1
ATOM 1359 N N . LEU A 1 196 ? -62.902 25.216 -11.607 1.00 58.87 196 LEU A N 1
ATOM 1360 C CA . LEU A 1 196 ? -62.251 24.624 -10.444 1.00 46.11 196 LEU A CA 1
ATOM 1361 C C . LEU A 1 196 ? -63.093 24.838 -9.190 1.00 44.65 196 LEU A C 1
ATOM 1362 O O . LEU A 1 196 ? -63.215 25.960 -8.700 1.00 53.35 196 LEU A O 1
ATOM 1367 N N . ASN A 1 197 ? -63.672 23.759 -8.673 1.00 50.18 197 ASN A N 1
ATOM 1368 C CA . ASN A 1 197 ? -64.543 23.842 -7.505 1.00 58.75 197 ASN A CA 1
ATOM 1369 C C . ASN A 1 197 ? -63.887 23.373 -6.209 1.00 50.56 197 ASN A C 1
ATOM 1370 O O . ASN A 1 197 ? -64.523 23.353 -5.158 1.00 46.20 197 ASN A O 1
ATOM 1375 N N . VAL A 1 198 ? -62.615 22.998 -6.287 1.00 54.88 198 VAL A N 1
ATOM 1376 C CA . VAL A 1 198 ? -61.850 22.660 -5.093 1.00 42.98 198 VAL A CA 1
ATOM 1377 C C . VAL A 1 198 ? -60.930 23.822 -4.734 1.00 48.05 198 VAL A C 1
ATOM 1378 O O . VAL A 1 198 ? -60.319 24.427 -5.615 1.00 36.31 198 VAL A O 1
ATOM 1382 N N . TRP A 1 199 ? -60.851 24.140 -3.444 1.00 55.94 199 TRP A N 1
ATOM 1383 C CA . TRP A 1 199 ? -59.988 25.214 -2.949 1.00 43.02 199 TRP A CA 1
ATOM 1384 C C . TRP A 1 199 ? -59.747 26.330 -3.961 1.00 34.69 199 TRP A C 1
ATOM 1385 O O . TRP A 1 199 ? -58.606 26.705 -4.224 1.00 26.42 199 TRP A O 1
ATOM 1396 N N . ASN A 1 200 ? -60.827 26.855 -4.526 1.00 36.49 200 ASN A N 1
ATOM 1397 C CA . ASN A 1 200 ? -60.726 27.971 -5.455 1.00 31.16 200 ASN A CA 1
ATOM 1398 C C . ASN A 1 200 ? -60.924 29.293 -4.722 1.00 32.10 200 ASN A C 1
ATOM 1399 O O . ASN A 1 200 ? -62.049 29.675 -4.405 1.00 46.56 200 ASN A O 1
ATOM 1404 N N . VAL A 1 201 ? -59.821 29.979 -4.442 1.00 28.81 201 VAL A N 1
ATOM 1405 C CA . VAL A 1 201 ? -59.864 31.247 -3.721 1.00 37.78 201 VAL A CA 1
ATOM 1406 C C . VAL A 1 201 ? -60.963 32.163 -4.258 1.00 38.42 201 VAL A C 1
ATOM 1407 O O . VAL A 1 201 ? -61.797 32.664 -3.499 1.00 23.63 201 VAL A O 1
ATOM 1411 N N . ALA A 1 202 ? -60.965 32.356 -5.573 1.00 40.54 202 ALA A N 1
ATOM 1412 C CA . ALA A 1 202 ? -61.942 33.213 -6.239 1.00 42.82 202 ALA A CA 1
ATOM 1413 C C . ALA A 1 202 ? -63.377 32.888 -5.840 1.00 48.37 202 ALA A C 1
ATOM 1414 O O . ALA A 1 202 ? -64.180 33.787 -5.580 1.00 54.63 202 ALA A O 1
ATOM 1416 N N . LYS A 1 203 ? -63.691 31.598 -5.795 1.00 49.21 203 LYS A N 1
ATOM 1417 C CA . LYS A 1 203 ? -65.040 31.149 -5.477 1.00 38.51 203 LYS A CA 1
ATOM 1418 C C . LYS A 1 203 ? -65.038 30.189 -4.295 1.00 46.85 203 LYS A C 1
ATOM 1419 O O . LYS A 1 203 ? -64.751 29.003 -4.450 1.00 57.12 203 LYS A O 1
ATOM 1421 N N . LEU A 1 204 ? -65.349 30.706 -3.112 1.00 55.75 204 LEU A N 1
ATOM 1422 C CA . LEU A 1 204 ? -65.457 29.866 -1.926 1.00 69.08 204 LEU A CA 1
ATOM 1423 C C . LEU A 1 204 ? -66.911 29.759 -1.476 1.00 94.35 204 LEU A C 1
ATOM 1424 O O . LEU A 1 204 ? -67.665 30.728 -1.574 1.00 97.71 204 LEU A O 1
ATOM 1429 N N . PRO A 1 205 ? -67.306 28.572 -0.987 1.00 102.41 205 PRO A N 1
ATOM 1430 C CA . PRO A 1 205 ? -68.678 28.270 -0.562 1.00 103.74 205 PRO A CA 1
ATOM 1431 C C . PRO A 1 205 ? -69.335 29.425 0.189 1.00 103.45 205 PRO A C 1
ATOM 1432 O O . PRO A 1 205 ? -68.821 29.837 1.228 1.00 100.45 205 PRO A O 1
ATOM 1436 N N . ASP A 1 220 ? -64.555 37.980 -5.865 1.00 92.61 220 ASP A N 1
ATOM 1437 C CA . ASP A 1 220 ? -64.248 38.678 -4.621 1.00 97.54 220 ASP A CA 1
ATOM 1438 C C . ASP A 1 220 ? -62.815 38.412 -4.171 1.00 79.91 220 ASP A C 1
ATOM 1439 O O . ASP A 1 220 ? -62.453 38.682 -3.025 1.00 78.44 220 ASP A O 1
ATOM 1444 N N . SER A 1 221 ? -62.003 37.880 -5.080 1.00 60.90 221 SER A N 1
ATOM 1445 C CA . SER A 1 221 ? -60.596 37.626 -4.794 1.00 35.05 221 SER A CA 1
ATOM 1446 C C . SER A 1 221 ? -59.694 38.634 -5.499 1.00 34.84 221 SER A C 1
ATOM 1447 O O . SER A 1 221 ? -60.088 39.253 -6.488 1.00 28.04 221 SER A O 1
ATOM 1450 N N . TYR A 1 222 ? -58.478 38.789 -4.986 1.00 29.57 222 TYR A N 1
ATOM 1451 C CA . TYR A 1 222 ? -57.555 39.787 -5.509 1.00 36.42 222 TYR A CA 1
ATOM 1452 C C . TYR A 1 222 ? -56.191 39.192 -5.827 1.00 23.80 222 TYR A C 1
ATOM 1453 O O . TYR A 1 222 ? -55.752 38.239 -5.183 1.00 25.01 222 TYR A O 1
ATOM 1462 N N . LEU A 1 223 ? -55.526 39.763 -6.825 1.00 22.82 223 LEU A N 1
ATOM 1463 C CA . LEU A 1 223 ? -54.194 39.313 -7.213 1.00 22.21 223 LEU A CA 1
ATOM 1464 C C . LEU A 1 223 ? -53.094 40.210 -6.650 1.00 28.78 223 LEU A C 1
ATOM 1465 O O . LEU A 1 223 ? -53.303 41.400 -6.407 1.00 27.32 223 LEU A O 1
ATOM 1470 N N . TYR A 1 224 ? -51.917 39.626 -6.457 1.00 25.31 224 TYR A N 1
ATOM 1471 C CA . TYR A 1 224 ? -50.783 40.343 -5.894 1.00 29.87 224 TYR A CA 1
ATOM 1472 C C . TYR A 1 224 ? -49.564 40.216 -6.796 1.00 26.22 224 TYR A C 1
ATOM 1473 O O . TYR A 1 224 ? -48.853 39.211 -6.747 1.00 52.29 224 TYR A O 1
ATOM 1482 N N . ALA A 1 225 ? -49.327 41.234 -7.619 1.00 18.94 225 ALA A N 1
ATOM 1483 C CA . ALA A 1 225 ? -48.169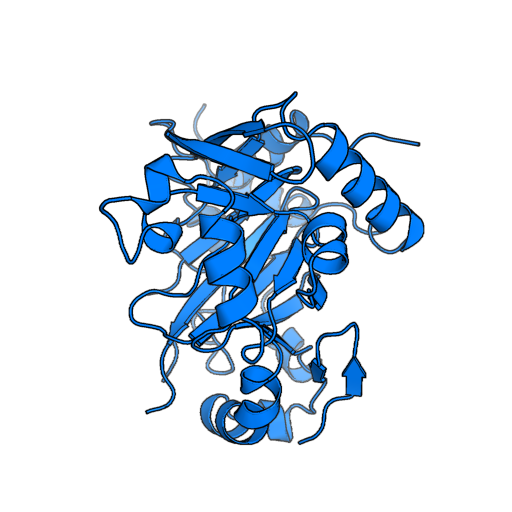 41.245 -8.505 1.00 20.53 225 ALA A CA 1
ATOM 1484 C C . ALA A 1 225 ? -46.926 41.669 -7.735 1.00 24.80 225 ALA A C 1
ATOM 1485 O O . ALA A 1 225 ? -46.720 42.852 -7.465 1.00 33.35 225 ALA A O 1
ATOM 1487 N N . GLY A 1 226 ? -46.090 40.696 -7.398 1.00 17.02 226 GLY A N 1
ATOM 1488 C CA . GLY A 1 226 ? -44.943 40.952 -6.553 1.00 7.92 226 GLY A CA 1
ATOM 1489 C C . GLY A 1 226 ? -43.676 41.312 -7.295 1.00 24.13 226 GLY A C 1
ATOM 1490 O O . GLY A 1 226 ? -43.432 40.858 -8.410 1.00 13.94 226 GLY A O 1
ATOM 1491 N N . LEU A 1 227 ? -42.872 42.146 -6.648 1.00 20.40 227 LEU A N 1
ATOM 1492 C CA . LEU A 1 227 ? -41.555 42.532 -7.134 1.00 18.84 227 LEU A CA 1
ATOM 1493 C C . LEU A 1 227 ? -40.561 42.400 -5.984 1.00 18.86 227 LEU A C 1
ATOM 1494 O O . LEU A 1 227 ? -40.942 42.475 -4.815 1.00 25.36 227 LEU A O 1
ATOM 1499 N N . TRP A 1 228 ? -39.292 42.186 -6.310 1.00 25.65 228 TRP A N 1
ATOM 1500 C CA . TRP A 1 228 ? -38.272 41.994 -5.284 1.00 19.58 228 TRP A CA 1
ATOM 1501 C C . TRP A 1 228 ? -38.213 43.155 -4.294 1.00 18.85 228 TRP A C 1
ATOM 1502 O O . TRP A 1 228 ? -37.987 44.300 -4.683 1.00 26.41 228 TRP A O 1
ATOM 1513 N N . LYS A 1 229 ? -38.423 42.830 -3.018 1.00 16.38 229 LYS A N 1
ATOM 1514 C CA . LYS A 1 229 ? -38.415 43.785 -1.902 1.00 19.96 229 LYS A CA 1
ATOM 1515 C C . LYS A 1 229 ? -39.773 44.420 -1.603 1.00 25.31 229 LYS A C 1
ATOM 1516 O O . LYS A 1 229 ? -39.914 45.158 -0.632 1.00 16.27 229 LYS A O 1
ATOM 1522 N N . ALA A 1 230 ? -40.770 44.120 -2.429 1.00 28.67 230 ALA A N 1
ATOM 1523 C CA . ALA A 1 230 ? -42.133 44.559 -2.164 1.00 11.86 230 ALA A CA 1
ATOM 1524 C C . ALA A 1 230 ? -42.597 43.960 -0.841 1.00 26.07 230 ALA A C 1
ATOM 1525 O O . ALA A 1 230 ? -42.568 42.745 -0.665 1.00 27.20 230 ALA A O 1
ATOM 1527 N N . SER A 1 231 ? -43.036 44.813 0.078 1.00 24.89 231 SER A N 1
ATOM 1528 C CA . SER A 1 231 ? -43.313 44.384 1.445 1.00 23.49 231 SER A CA 1
ATOM 1529 C C . SER A 1 231 ? -44.777 44.526 1.845 1.00 25.61 231 SER A C 1
ATOM 1530 O O . SER A 1 231 ? -45.489 45.392 1.340 1.00 22.69 231 SER A O 1
ATOM 1533 N N . PHE A 1 232 ? -45.217 43.665 2.758 1.00 28.38 232 PHE A N 1
ATOM 1534 C CA . PHE A 1 232 ? -46.495 43.857 3.436 1.00 22.36 232 PHE A CA 1
ATOM 1535 C C . PHE A 1 232 ? -46.263 43.991 4.936 1.00 16.65 232 PHE A C 1
ATOM 1536 O O . PHE A 1 232 ? -45.677 43.114 5.560 1.00 32.86 232 PHE A O 1
ATOM 1544 N N . SER A 1 233 ? -46.722 45.104 5.500 1.00 21.17 233 SER A N 1
ATOM 1545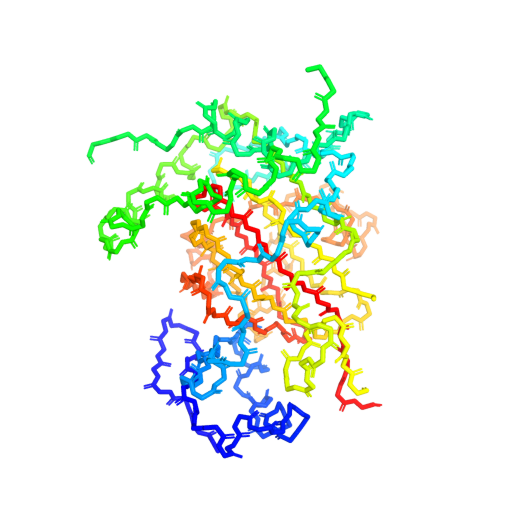 C CA . SER A 1 233 ? -46.433 45.453 6.891 1.00 21.77 233 SER A CA 1
ATOM 1546 C C . SER A 1 233 ? -47.221 44.621 7.898 1.00 18.63 233 SER A C 1
ATOM 1547 O O . SER A 1 233 ? -48.033 43.781 7.521 1.00 32.27 233 SER A O 1
ATOM 1550 N N . TRP A 1 234 ? -46.965 44.858 9.181 1.00 24.64 234 TRP A N 1
ATOM 1551 C CA . TRP A 1 234 ? -47.641 44.137 10.251 1.00 30.90 234 TRP A CA 1
ATOM 1552 C C . TRP A 1 234 ? -49.115 44.508 10.323 1.00 36.17 234 TRP A C 1
ATOM 1553 O O . TRP A 1 234 ? -49.472 45.688 10.279 1.00 36.50 234 TRP A O 1
ATOM 1564 N N . HIS A 1 235 ? -49.968 43.497 10.451 1.00 22.97 235 HIS A N 1
ATOM 1565 C CA . HIS A 1 235 ? -51.403 43.732 10.453 1.00 27.21 235 HIS A CA 1
ATOM 1566 C C . HIS A 1 235 ? -52.213 42.473 10.722 1.00 23.86 235 HIS A C 1
ATOM 1567 O O . HIS A 1 235 ? -51.739 41.357 10.521 1.00 26.45 235 HIS A O 1
ATOM 1574 N N . LEU A 1 236 ? -53.440 42.674 11.187 1.00 24.09 236 LEU A N 1
ATOM 1575 C CA . LEU A 1 236 ? -54.436 41.616 11.234 1.00 36.08 236 LEU A CA 1
ATOM 1576 C C . LEU A 1 236 ? -55.466 41.926 10.149 1.00 38.54 236 LEU A C 1
ATOM 1577 O O . LEU A 1 236 ? -55.539 43.060 9.671 1.00 41.04 236 LEU A O 1
ATOM 1582 N N . GLU A 1 237 ? -56.244 40.927 9.747 1.00 29.87 237 GLU A N 1
ATOM 1583 C CA . GLU A 1 237 ? -57.239 41.125 8.696 1.00 21.19 237 GLU A CA 1
ATOM 1584 C C . GLU A 1 237 ? -58.406 41.992 9.165 1.00 35.54 237 GLU A C 1
ATOM 1585 O O . GLU A 1 237 ? -58.662 42.111 10.362 1.00 39.39 237 GLU A O 1
ATOM 1591 N N . ASP A 1 238 ? -59.102 42.607 8.214 1.00 44.83 238 ASP A N 1
ATOM 1592 C CA . ASP A 1 238 ? -60.285 43.397 8.531 1.00 38.54 238 ASP A CA 1
ATOM 1593 C C . ASP A 1 238 ? -61.345 42.522 9.181 1.00 38.34 238 ASP A C 1
ATOM 1594 O O . ASP A 1 238 ? -61.564 41.383 8.764 1.00 38.76 238 ASP A O 1
ATOM 1599 N N . GLN A 1 239 ? -62.004 43.064 10.199 1.00 40.43 239 GLN A N 1
ATOM 1600 C CA . GLN A 1 239 ? -63.042 42.338 10.920 1.00 37.96 239 GLN A CA 1
ATOM 1601 C C . GLN A 1 239 ? -62.486 41.031 11.471 1.00 35.62 239 GLN A C 1
ATOM 1602 O O . GLN A 1 239 ? -63.233 40.099 11.767 1.00 34.15 239 GLN A O 1
ATOM 1608 N N . ASP A 1 240 ? -61.164 40.973 11.595 1.00 38.65 240 ASP A N 1
ATOM 1609 C CA . ASP A 1 240 ? -60.486 39.813 12.160 1.00 52.74 240 ASP A CA 1
ATOM 1610 C C . ASP A 1 240 ? -60.927 38.511 11.500 1.00 48.94 240 ASP A C 1
ATOM 1611 O O . ASP A 1 240 ? -61.351 37.571 12.174 1.00 41.33 240 ASP A O 1
ATOM 1616 N N . LEU A 1 241 ? -60.815 38.467 10.176 1.00 45.29 241 LEU A N 1
ATOM 1617 C CA . LEU A 1 241 ? -61.186 37.287 9.406 1.00 32.54 241 LEU A CA 1
ATOM 1618 C C . LEU A 1 241 ? -59.957 36.450 9.096 1.00 30.22 241 LEU A C 1
ATOM 1619 O O . LEU A 1 241 ? -58.838 36.824 9.442 1.00 41.52 241 LEU A O 1
ATOM 1624 N N . TYR A 1 242 ? -60.172 35.312 8.447 1.00 23.41 242 TYR A N 1
ATOM 1625 C CA . TYR A 1 242 ? -59.075 34.500 7.946 1.00 22.54 242 TYR A CA 1
ATOM 1626 C C . TYR A 1 242 ? -58.655 35.036 6.583 1.00 26.30 242 TYR A C 1
ATOM 1627 O O . TYR A 1 242 ? -59.158 36.064 6.124 1.00 26.12 242 TYR A O 1
ATOM 1636 N N . SER A 1 243 ? -57.733 34.333 5.939 1.00 23.36 243 SER A N 1
ATOM 1637 C CA . SER A 1 243 ? -57.328 34.665 4.582 1.00 20.50 243 SER A CA 1
ATOM 1638 C C . SER A 1 243 ? -56.423 33.575 4.030 1.00 28.37 243 SER A C 1
ATOM 1639 O O . SER A 1 243 ? -55.536 33.075 4.727 1.00 35.68 243 SER A O 1
ATOM 1642 N N . ILE A 1 244 ? -56.667 33.195 2.781 1.00 21.76 244 ILE A N 1
ATOM 1643 C CA . ILE A 1 244 ? -55.799 32.262 2.082 1.00 13.47 244 ILE A CA 1
ATOM 1644 C C . ILE A 1 244 ? -54.927 33.069 1.134 1.00 24.61 244 ILE A C 1
ATOM 1645 O O . ILE A 1 244 ? -55.361 34.088 0.596 1.00 21.28 244 ILE A O 1
ATOM 1650 N N . ASN A 1 245 ? -53.694 32.621 0.938 1.00 28.30 245 ASN A N 1
ATOM 1651 C CA . ASN A 1 245 ? -52.809 33.256 -0.020 1.00 15.52 245 ASN A CA 1
ATOM 1652 C C . ASN A 1 245 ? -52.079 32.198 -0.833 1.00 11.93 245 ASN A C 1
ATOM 1653 O O . ASN A 1 245 ? -51.256 31.455 -0.304 1.00 33.63 245 ASN A O 1
ATOM 1658 N N . TYR A 1 246 ? -52.403 32.116 -2.117 1.00 20.87 246 TYR A N 1
ATOM 1659 C CA . TYR A 1 246 ? -51.794 31.127 -2.992 1.00 6.60 246 TYR A CA 1
ATOM 1660 C C . TYR A 1 246 ? -50.943 31.788 -4.067 1.00 13.43 246 TYR A C 1
ATOM 1661 O O . TYR A 1 246 ? -51.427 32.633 -4.819 1.00 22.68 246 TYR A O 1
ATOM 1670 N N . ILE A 1 247 ? -49.675 31.401 -4.140 1.00 12.02 247 ILE A N 1
ATOM 1671 C CA . ILE A 1 247 ? -48.809 31.878 -5.207 1.00 14.12 247 ILE A CA 1
ATOM 1672 C C . ILE A 1 247 ? -49.003 31.022 -6.450 1.00 20.96 247 ILE A C 1
ATOM 1673 O O . ILE A 1 247 ? -48.770 29.817 -6.422 1.00 23.49 247 ILE A O 1
ATOM 1678 N N . HIS A 1 248 ? -49.438 31.648 -7.538 1.00 28.06 248 HIS A N 1
ATOM 1679 C CA . HIS A 1 248 ? -49.629 30.941 -8.799 1.00 15.86 248 HIS A CA 1
ATOM 1680 C C . HIS A 1 248 ? -48.289 30.633 -9.457 1.00 22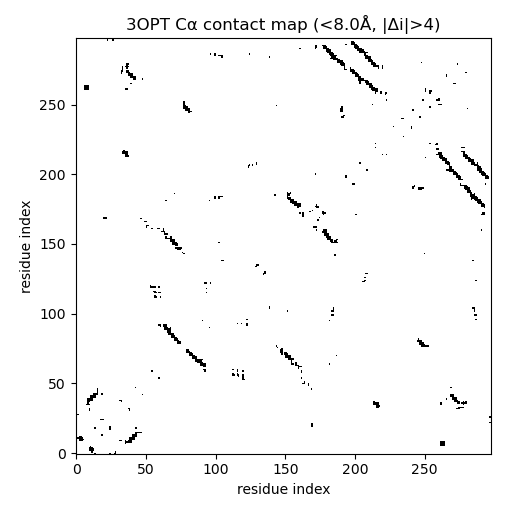.74 248 HIS A C 1
ATOM 1681 O O . HIS A 1 248 ? -48.050 29.511 -9.902 1.00 27.19 248 HIS A O 1
ATOM 1688 N N . PHE A 1 249 ? -47.419 31.636 -9.515 1.00 21.17 249 PHE A N 1
ATOM 1689 C CA . PHE A 1 249 ? -46.085 31.468 -10.082 1.00 14.13 249 PHE A CA 1
ATOM 1690 C C . PHE A 1 249 ? -45.163 32.597 -9.633 1.00 21.87 249 PHE A C 1
ATOM 1691 O O . PHE A 1 249 ? -45.618 33.624 -9.128 1.00 31.29 249 PHE A O 1
ATOM 1699 N N . GLY A 1 250 ? -43.863 32.397 -9.816 1.00 26.18 250 GLY A N 1
ATOM 1700 C CA . GLY A 1 250 ? -42.886 33.418 -9.497 1.00 11.01 250 GLY A CA 1
ATOM 1701 C C . GLY A 1 250 ? -42.101 33.121 -8.239 1.00 20.62 250 GLY A C 1
ATOM 1702 O O . GLY A 1 250 ? -42.158 32.014 -7.701 1.00 26.94 250 GLY A O 1
ATOM 1703 N N . ALA A 1 251 ? -41.361 34.123 -7.773 1.00 27.03 251 ALA A N 1
ATOM 1704 C CA . ALA A 1 251 ? -40.531 33.996 -6.582 1.00 19.75 251 ALA A CA 1
ATOM 1705 C C . ALA A 1 251 ? -41.374 33.812 -5.326 1.00 28.88 251 ALA A C 1
ATOM 1706 O O . ALA A 1 251 ? -42.536 34.224 -5.285 1.00 38.30 251 ALA A O 1
ATOM 1708 N N . PRO A 1 252 ? -40.783 33.192 -4.294 1.00 25.68 252 PRO A N 1
ATOM 1709 C CA . PRO A 1 252 ? -41.481 32.941 -3.032 1.00 28.13 252 PRO A CA 1
ATOM 1710 C C . PRO A 1 252 ? -41.644 34.215 -2.208 1.00 27.52 252 PRO A C 1
ATOM 1711 O O . PRO A 1 252 ? -41.115 35.268 -2.569 1.00 29.70 252 PRO A O 1
ATOM 1715 N N . LYS A 1 253 ? -42.371 34.109 -1.101 1.00 18.17 253 LYS A N 1
ATOM 1716 C CA . LYS A 1 253 ? -42.542 35.224 -0.179 1.00 12.61 253 LYS A CA 1
ATOM 1717 C C . LYS A 1 253 ? -41.925 34.887 1.166 1.00 20.29 253 LYS A C 1
ATOM 1718 O O . LYS A 1 253 ? -41.841 33.717 1.548 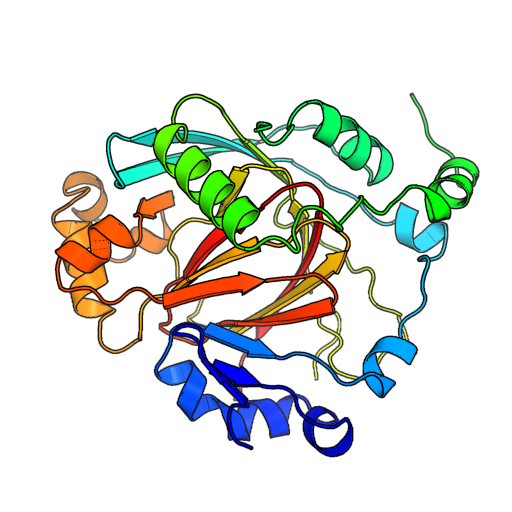1.00 18.96 253 LYS A O 1
ATOM 1724 N N . GLN A 1 254 ? -41.498 35.919 1.885 1.00 25.33 254 GLN A N 1
ATOM 1725 C CA . GLN A 1 254 ? -41.043 35.745 3.252 1.00 26.75 254 GLN A CA 1
ATOM 1726 C C . GLN A 1 254 ? -42.177 36.118 4.188 1.00 24.93 254 GLN A C 1
ATOM 1727 O O . GLN A 1 254 ? -42.773 37.190 4.061 1.00 8.81 254 GLN A O 1
ATOM 1733 N N . TRP A 1 255 ? -42.471 35.224 5.125 1.00 29.34 255 TRP A N 1
ATOM 1734 C CA . TRP A 1 255 ? -43.578 35.418 6.046 1.00 11.29 255 TRP A CA 1
ATOM 1735 C C . TRP A 1 255 ? -43.118 35.509 7.490 1.00 18.13 255 TRP A C 1
ATOM 1736 O O . TRP A 1 255 ? -42.225 34.780 7.919 1.00 30.96 255 TRP A O 1
ATOM 1747 N N . TYR A 1 256 ? -43.730 36.426 8.230 1.00 19.37 256 TYR A N 1
ATOM 1748 C CA . TYR A 1 256 ? -43.512 36.533 9.662 1.00 16.52 256 TYR A CA 1
ATOM 1749 C C . TYR A 1 256 ? -44.870 36.609 10.338 1.00 12.67 256 TYR A C 1
ATOM 1750 O O . TYR A 1 256 ? -45.783 37.265 9.837 1.00 22.57 256 TYR A O 1
ATOM 1759 N N . SER A 1 257 ? -45.002 35.930 11.471 1.00 9.26 257 SER A N 1
ATOM 1760 C CA . SER A 1 257 ? -46.241 35.968 12.226 0.50 6.57 257 SER A CA 1
ATOM 1761 C C . SER A 1 257 ? -45.959 36.016 13.712 1.00 18.04 257 SER A C 1
ATOM 1762 O O . SER A 1 257 ? -44.880 35.633 14.161 1.00 20.64 257 SER A O 1
ATOM 1765 N N . ILE A 1 258 ? -46.937 36.501 14.467 1.00 32.06 258 ILE A N 1
ATOM 1766 C CA . ILE A 1 258 ? -46.840 36.556 15.915 1.00 18.48 258 ILE A CA 1
ATOM 1767 C C . ILE A 1 258 ? -47.805 35.538 16.499 1.00 30.65 258 ILE A C 1
ATOM 1768 O O . ILE A 1 258 ? -49.007 35.597 16.232 1.00 37.89 258 ILE A O 1
ATOM 1773 N N . PRO A 1 259 ? -47.284 34.583 17.282 1.00 32.88 259 PRO A N 1
ATOM 1774 C CA . PRO A 1 259 ? -48.175 33.636 17.956 1.00 17.85 259 PRO A CA 1
ATOM 1775 C C . PRO A 1 259 ? -49.227 34.405 18.744 1.00 21.10 259 PRO A C 1
ATOM 1776 O O . PRO A 1 259 ? -48.868 35.332 19.466 1.00 33.67 259 PRO A O 1
ATOM 1780 N N . GLN A 1 260 ? -50.497 34.036 18.603 1.00 27.07 260 GLN A N 1
ATOM 1781 C CA . GLN A 1 260 ? -51.579 34.763 19.268 1.00 28.65 260 GLN A CA 1
ATOM 1782 C C . GLN A 1 260 ? -51.251 35.094 20.722 1.00 32.29 260 GLN A C 1
ATOM 1783 O O . GLN A 1 260 ? -51.603 36.164 21.218 1.00 23.24 260 GLN A O 1
ATOM 1789 N N . GLU A 1 261 ? -50.569 34.170 21.392 1.00 34.32 261 GLU A N 1
ATOM 1790 C CA . GLU A 1 261 ? -50.213 34.332 22.799 1.00 27.51 261 GLU A CA 1
ATOM 1791 C C . GLU A 1 261 ? -49.458 35.630 23.060 1.00 24.16 261 GLU A C 1
ATOM 1792 O O . GLU A 1 261 ? -49.639 36.267 24.098 1.00 25.66 261 GLU A O 1
ATOM 1798 N N . ASP A 1 262 ? -48.613 36.015 22.110 1.00 21.87 262 ASP A N 1
ATOM 1799 C CA . ASP A 1 262 ? -47.707 37.145 22.290 1.00 16.89 262 ASP A CA 1
ATOM 1800 C C . ASP A 1 262 ? -48.193 38.414 21.605 1.00 28.63 262 ASP A C 1
ATOM 1801 O O . ASP A 1 262 ? -47.437 39.376 21.472 1.00 45.41 262 ASP A O 1
ATOM 1806 N N . ARG A 1 263 ? -49.442 38.418 21.154 1.00 22.83 263 ARG A N 1
ATOM 1807 C CA . ARG A 1 263 ? -49.962 39.568 20.420 1.00 20.29 263 ARG A CA 1
ATOM 1808 C C . ARG A 1 263 ? -50.120 40.777 21.324 1.00 15.24 263 ARG A C 1
ATOM 1809 O O . ARG A 1 263 ? -50.160 41.915 20.856 1.00 35.92 263 ARG A O 1
ATOM 1817 N N . PHE A 1 264 ? -50.194 40.525 22.625 1.00 16.26 264 PHE A N 1
ATOM 1818 C CA . PHE A 1 264 ? -50.285 41.604 23.598 1.00 21.67 264 PHE A CA 1
ATOM 1819 C C . PHE A 1 264 ? -48.917 42.209 23.892 1.00 29.61 264 PHE A C 1
ATOM 1820 O O . PHE A 1 264 ? -48.786 43.428 24.022 1.00 24.77 264 PHE A O 1
ATOM 1828 N N . LYS A 1 265 ? -47.905 41.353 24.000 1.00 31.21 265 LYS A N 1
ATOM 1829 C CA . LYS A 1 265 ? -46.524 41.811 24.092 1.00 19.59 265 LYS A CA 1
ATOM 1830 C C . LYS A 1 265 ? -46.178 42.624 22.851 1.00 33.43 265 LYS A C 1
ATOM 1831 O O . LYS A 1 265 ? -45.650 43.732 22.941 1.00 32.88 265 LYS A O 1
ATOM 1837 N N . PHE A 1 266 ? -46.477 42.047 21.692 1.00 36.29 266 PHE A N 1
ATOM 1838 C CA . PHE A 1 266 ? -46.223 42.679 20.406 1.00 29.40 266 PHE A CA 1
ATOM 1839 C C . PHE A 1 266 ? -46.860 44.061 20.327 1.00 34.93 266 PHE A C 1
ATOM 1840 O O . PHE A 1 266 ? -46.177 45.055 20.083 1.00 37.84 266 PHE A O 1
ATOM 1848 N N . TYR A 1 267 ? -48.172 44.118 20.530 1.00 33.04 267 TYR A N 1
ATOM 1849 C CA . TYR A 1 267 ? -48.901 45.378 20.445 1.00 36.76 267 TYR A CA 1
ATOM 1850 C C . TYR A 1 267 ? -48.340 46.432 21.400 1.00 41.50 267 TYR A C 1
ATOM 1851 O O . TYR A 1 267 ? -48.263 47.610 21.054 1.00 38.78 267 TYR A O 1
ATOM 1860 N N . LYS A 1 268 ? -47.950 46.008 22.598 1.00 41.75 268 LYS A N 1
ATOM 1861 C CA . LYS A 1 268 ? -47.422 46.936 23.593 1.00 37.50 268 LYS A CA 1
ATOM 1862 C C . LYS A 1 268 ? -46.050 47.457 23.168 1.00 40.32 268 LYS A C 1
ATOM 1863 O O . LYS A 1 268 ? -45.783 48.656 23.239 1.00 43.85 268 LYS A O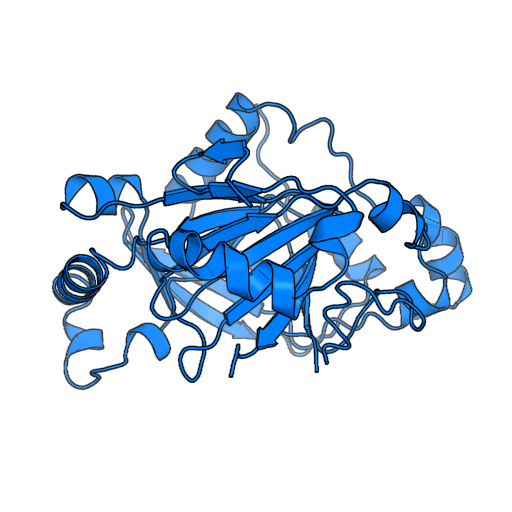 1
ATOM 1869 N N . PHE A 1 269 ? -45.186 46.554 22.718 1.00 48.77 269 PHE A N 1
ATOM 1870 C CA . PHE A 1 269 ? -43.863 46.935 22.240 1.00 44.31 269 PHE A CA 1
ATOM 1871 C C . PHE A 1 269 ? -43.967 47.969 21.130 1.00 43.18 269 PHE A C 1
ATOM 1872 O O . PHE A 1 269 ? -43.234 48.956 21.117 1.00 55.27 269 PHE A O 1
ATOM 1880 N N . MET A 1 270 ? -44.878 47.728 20.193 1.00 49.15 270 MET A N 1
ATOM 1881 C CA . MET A 1 270 ? -45.076 48.632 19.069 1.00 51.14 270 MET A CA 1
ATOM 1882 C C . MET A 1 270 ? -45.665 49.962 19.528 1.00 47.11 270 MET A C 1
ATOM 1883 O O . MET A 1 270 ? -45.812 50.888 18.733 1.00 49.17 270 MET A O 1
ATOM 1888 N N . GLN A 1 271 ? -46.010 50.042 20.809 1.00 46.08 271 GLN A N 1
ATOM 1889 C CA . GLN A 1 271 ? -46.457 51.293 21.407 1.00 46.86 271 GLN A CA 1
ATOM 1890 C C . GLN A 1 271 ? -45.265 52.036 21.999 1.00 46.23 271 GLN A C 1
ATOM 1891 O O . GLN A 1 271 ? -45.166 53.258 21.871 1.00 49.69 271 GLN A O 1
ATOM 1897 N N . GLU A 1 272 ? -44.367 51.294 22.646 1.00 44.31 272 GLU A N 1
ATOM 1898 C CA . GLU A 1 272 ? -43.080 51.841 23.060 1.00 48.29 272 GLU A CA 1
ATOM 1899 C C . GLU A 1 272 ? -42.467 52.546 21.859 1.00 69.07 272 GLU A C 1
ATOM 1900 O O . GLU A 1 272 ? -42.224 53.753 21.885 1.00 82.65 272 GLU A O 1
ATOM 1906 N N . GLN A 1 273 ? -42.220 51.778 20.804 1.00 66.09 273 GLN A N 1
ATOM 1907 C CA . GLN A 1 273 ? -41.851 52.345 19.519 1.00 54.31 273 GLN A CA 1
ATOM 1908 C C . GLN A 1 273 ? -43.059 53.088 18.966 1.00 68.38 273 GLN A C 1
ATOM 1909 O O . GLN A 1 273 ? -44.194 52.782 19.322 1.00 93.15 273 GLN A O 1
ATOM 1915 N N . PHE A 1 274 ? -42.816 54.068 18.102 1.00 60.73 274 PHE A N 1
ATOM 1916 C CA . PHE A 1 274 ? -43.897 54.863 17.516 1.00 72.96 274 PHE A CA 1
ATOM 1917 C C . PHE A 1 274 ? -44.894 55.350 18.570 1.00 68.91 274 PHE A C 1
ATOM 1918 O O . PHE A 1 274 ? -46.095 55.084 18.463 1.00 58.20 274 PHE A O 1
ATOM 1926 N N . PRO A 1 275 ? -44.400 56.063 19.595 1.00 65.50 275 PRO A N 1
ATOM 1927 C CA . PRO A 1 275 ? -45.280 56.562 20.656 1.00 63.44 275 PRO A CA 1
ATOM 1928 C C . PRO A 1 275 ? -46.318 57.544 20.120 1.00 71.62 275 PRO A C 1
ATOM 1929 O O . PRO A 1 275 ? -47.469 57.520 20.559 1.00 70.11 275 PRO A O 1
ATOM 1933 N N . GLU A 1 276 ? -45.912 58.393 19.181 1.00 81.31 276 GLU A N 1
ATOM 1934 C CA . GLU A 1 276 ? -46.806 59.399 18.612 1.00 92.52 276 GLU A CA 1
ATOM 1935 C C . GLU A 1 276 ? -47.988 58.756 17.895 1.00 94.94 276 GLU A C 1
ATOM 1936 O O . GLU A 1 276 ? -49.145 59.036 18.213 1.00 97.26 276 GLU A O 1
ATOM 1942 N N . GLU A 1 277 ? -47.690 57.897 16.925 1.00 95.68 277 GLU A N 1
ATOM 1943 C CA . GLU A 1 277 ? -48.724 57.223 16.148 1.00 94.13 277 GLU A CA 1
ATOM 1944 C C . GLU A 1 277 ? -49.680 56.451 17.051 1.00 91.26 277 GLU A C 1
ATOM 1945 O O . GLU A 1 277 ? -50.851 56.260 16.718 1.00 89.68 277 GLU A O 1
ATOM 1951 N N . ALA A 1 278 ? -49.170 56.012 18.197 1.00 93.11 278 ALA A N 1
ATOM 1952 C CA . ALA A 1 278 ? -49.955 55.222 19.138 1.00 99.77 278 ALA A CA 1
ATOM 1953 C C . ALA A 1 278 ? -50.917 56.085 19.950 1.00 106.73 278 ALA A C 1
ATOM 1954 O O . ALA A 1 278 ? -52.009 55.640 20.307 1.00 105.40 278 ALA A O 1
ATOM 1956 N N . LYS A 1 279 ? -50.501 57.318 20.227 1.00 107.40 279 LYS A N 1
ATOM 1957 C CA . LYS A 1 279 ? -51.255 58.245 21.074 1.00 101.39 279 LYS A CA 1
ATOM 1958 C C . LYS A 1 279 ? -52.772 58.090 21.002 1.00 100.15 279 LYS A C 1
ATOM 1959 O O . LYS A 1 279 ? -53.359 57.286 21.725 1.00 102.36 279 LYS A O 1
ATOM 1965 N N . ASN A 1 280 ? -53.400 58.876 20.135 1.00 101.43 280 ASN A N 1
ATOM 1966 C CA . ASN A 1 280 ? -54.854 58.898 20.035 0.50 107.82 280 ASN A CA 1
ATOM 1967 C C . ASN A 1 280 ? -55.442 57.572 19.565 1.00 105.69 280 ASN A C 1
ATOM 1968 O O . ASN A 1 280 ? -56.446 57.102 20.099 1.00 102.53 280 ASN A O 1
ATOM 1973 N N . CYS A 1 281 ? -54.802 56.970 18.569 1.00 106.34 281 CYS A N 1
ATOM 1974 C CA . CYS A 1 281 ? -55.367 55.816 17.883 1.00 101.78 281 CYS A CA 1
ATOM 1975 C C . CYS A 1 281 ? -55.107 54.492 18.604 1.00 104.34 281 CYS A C 1
ATOM 1976 O O . CYS A 1 281 ? -53.956 54.126 18.850 1.00 92.41 281 CYS A O 1
ATOM 1979 N N . PRO A 1 282 ? -56.188 53.777 18.955 1.00 111.89 282 PRO A N 1
ATOM 1980 C CA . PRO A 1 282 ? -56.122 52.434 19.543 1.00 105.68 282 PRO A CA 1
ATOM 1981 C C . PRO A 1 282 ? -55.829 51.381 18.478 1.00 96.68 282 PRO A C 1
ATOM 1982 O O . PRO A 1 282 ? -55.114 50.417 18.742 1.00 93.45 282 PRO A O 1
ATOM 1986 N N . GLU A 1 283 ? -56.384 51.574 17.286 1.00 91.11 283 GLU A N 1
ATOM 1987 C CA . GLU A 1 283 ? -56.183 50.648 16.180 1.00 88.99 283 GLU A CA 1
ATOM 1988 C C . GLU A 1 283 ? -55.257 51.257 15.133 1.00 81.97 283 GLU A C 1
ATOM 1989 O O . GLU A 1 283 ? -55.626 51.376 13.962 1.00 78.14 283 GLU A O 1
ATOM 1995 N N . PHE A 1 284 ? -54.054 51.637 15.557 1.00 80.69 284 PHE A N 1
ATOM 1996 C CA . PHE A 1 284 ? -53.117 52.322 14.669 1.00 69.15 284 PHE A CA 1
ATOM 1997 C C . PHE A 1 284 ? -52.342 51.373 13.762 1.00 71.73 284 PHE A C 1
ATOM 1998 O O . PHE A 1 284 ? -51.874 51.768 12.694 1.00 73.31 284 PHE A O 1
ATOM 2006 N N . LEU A 1 285 ? -52.201 50.123 14.189 1.00 69.96 285 LEU A N 1
ATOM 2007 C CA . LEU A 1 285 ? -51.567 49.111 13.351 1.00 63.07 285 LEU A CA 1
ATOM 2008 C C . LEU A 1 285 ? -52.421 48.796 12.116 1.00 69.94 285 LEU A C 1
ATOM 2009 O O . LEU A 1 285 ? -51.928 48.263 11.118 1.00 70.49 285 LEU A O 1
ATOM 2014 N N . ARG A 1 286 ? -53.704 49.139 12.193 1.00 79.91 286 ARG A N 1
ATOM 2015 C CA . ARG A 1 286 ? -54.620 48.989 11.069 1.00 91.16 286 ARG A CA 1
ATOM 2016 C C . ARG A 1 286 ? -54.631 50.278 10.250 1.00 92.28 286 ARG A C 1
ATOM 2017 O O . ARG A 1 286 ? -55.177 50.328 9.146 1.00 93.74 286 ARG A O 1
ATOM 2025 N N . HIS A 1 287 ? -54.020 51.323 10.801 1.00 87.50 287 HIS A N 1
ATOM 2026 C CA . HIS A 1 287 ? -53.997 52.625 10.145 1.00 85.14 287 HIS A CA 1
ATOM 2027 C C . HIS A 1 287 ? -52.713 52.848 9.349 1.00 88.00 287 HIS A C 1
ATOM 2028 O O . HIS A 1 287 ? -52.756 53.093 8.142 1.00 84.96 287 HIS A O 1
ATOM 2030 N N . LYS A 1 288 ? -51.574 52.770 10.031 1.00 94.95 288 LYS A N 1
ATOM 2031 C CA . LYS A 1 288 ? -50.286 53.017 9.392 1.00 99.39 288 LYS A CA 1
ATOM 2032 C C . LYS A 1 288 ? -49.580 51.729 8.977 1.00 94.80 288 LYS A C 1
ATOM 2033 O O . LYS A 1 288 ? -50.072 50.629 9.220 1.00 100.39 288 LYS A O 1
ATOM 2039 N N . MET A 1 289 ? -48.416 51.885 8.357 1.00 73.46 289 MET A N 1
ATOM 2040 C CA . MET A 1 289 ? -47.649 50.758 7.849 1.00 48.24 289 MET A CA 1
ATOM 2041 C C . MET A 1 289 ? -46.305 50.680 8.564 1.00 36.78 289 MET A C 1
ATOM 2042 O O . MET A 1 289 ? -45.416 51.486 8.304 1.00 38.04 289 MET A O 1
ATOM 2047 N N . PHE A 1 290 ? -46.157 49.714 9.466 1.00 30.70 290 PHE A N 1
ATOM 2048 C CA . PHE A 1 290 ? -44.910 49.554 10.205 1.00 24.50 290 PHE A CA 1
ATOM 2049 C C . PHE A 1 290 ? -44.239 48.224 9.891 1.00 33.59 290 PHE A C 1
ATOM 2050 O O . PHE A 1 290 ? -44.909 47.227 9.611 1.00 36.86 290 PHE A O 1
ATOM 2058 N N . LEU A 1 291 ? -42.912 48.216 9.951 1.00 37.53 291 LEU A N 1
ATOM 2059 C CA . LEU A 1 291 ? -42.134 47.015 9.685 1.00 31.36 291 LEU A CA 1
ATOM 2060 C C . LEU A 1 291 ? -41.188 46.736 10.843 1.00 37.63 291 LEU A C 1
ATOM 2061 O O . LEU A 1 291 ? -40.374 47.582 11.211 1.00 57.23 291 LEU A O 1
ATOM 2066 N N . ALA A 1 292 ? -41.305 45.548 11.421 1.00 26.58 292 ALA A N 1
ATOM 2067 C CA . ALA A 1 292 ? -40.417 45.131 12.497 1.00 12.48 292 ALA A CA 1
ATOM 2068 C C . ALA A 1 292 ? -39.779 43.793 12.162 1.00 37.44 292 ALA A C 1
ATOM 2069 O O . ALA A 1 292 ? -40.468 42.844 11.787 1.00 38.92 292 ALA A O 1
ATOM 2071 N N . SER A 1 293 ? -38.458 43.725 12.293 1.00 37.51 293 SER A N 1
ATOM 2072 C CA . SER A 1 293 ? -37.729 42.501 11.991 1.00 32.29 293 SER A CA 1
ATOM 2073 C C . SER A 1 293 ? -37.867 41.509 13.133 1.00 33.83 293 SER A C 1
ATOM 2074 O O . SER A 1 293 ? -37.950 41.902 14.292 1.00 39.58 293 SER A O 1
ATOM 2077 N N . PRO A 1 294 ? -37.901 40.213 12.806 1.00 30.77 294 PRO A N 1
ATOM 2078 C CA . PRO A 1 294 ? -37.969 39.168 13.829 1.00 31.61 294 PRO A CA 1
ATOM 2079 C C . PRO A 1 294 ? -36.837 39.342 14.825 1.00 30.47 294 PRO A C 1
ATOM 2080 O O . PRO A 1 294 ? -37.094 39.539 16.009 1.00 28.57 294 PRO A O 1
ATOM 2084 N N . LYS A 1 295 ? -35.602 39.274 14.337 1.00 41.55 295 LYS A N 1
ATOM 2085 C CA . LYS A 1 295 ? -34.414 39.445 15.167 1.00 32.47 295 LYS A CA 1
ATOM 2086 C C . LYS A 1 295 ? -34.642 40.476 16.267 1.00 27.32 295 LYS A C 1
ATOM 2087 O O . LYS A 1 295 ? -34.277 40.260 17.421 1.00 33.24 295 LYS A O 1
ATOM 2093 N N . LEU A 1 296 ? -35.250 41.598 15.900 1.00 28.96 296 LEU A N 1
ATOM 2094 C CA . LEU A 1 296 ? -35.583 42.641 16.861 1.00 23.93 296 LEU A CA 1
ATOM 2095 C C . LEU A 1 296 ? -36.644 42.161 17.849 1.00 26.60 296 LEU A C 1
ATOM 2096 O O . LEU A 1 296 ? -36.404 42.107 19.055 1.00 42.60 296 LEU A O 1
ATOM 2101 N N . LEU A 1 297 ? -37.815 41.806 17.333 1.00 20.84 297 LEU A N 1
ATOM 2102 C CA . LEU A 1 297 ? -38.908 41.326 18.171 1.00 28.34 297 LEU A CA 1
ATOM 2103 C C . LEU A 1 297 ? -38.463 40.200 19.105 1.00 33.45 297 LEU A C 1
ATOM 2104 O O . LEU A 1 297 ? -38.854 40.161 20.270 1.00 35.51 297 LEU A O 1
ATOM 2109 N N . GLN A 1 298 ? -37.652 39.284 18.583 1.00 29.78 298 GLN A N 1
ATOM 2110 C CA . GLN A 1 298 ? -37.158 38.155 19.360 1.00 12.45 298 GLN A CA 1
ATOM 2111 C C . GLN A 1 298 ? -36.432 38.650 20.600 1.00 28.27 298 GLN A C 1
ATOM 2112 O O . GLN A 1 298 ? -36.679 38.178 21.711 1.00 42.20 298 GLN A O 1
ATOM 2118 N N . GLU A 1 299 ? -35.533 39.607 20.398 1.00 34.46 299 GLU A N 1
ATOM 2119 C CA . GLU A 1 299 ? -34.728 40.148 21.486 1.00 33.55 299 GLU A CA 1
ATOM 2120 C C . GLU A 1 299 ? -35.519 41.165 22.305 1.00 39.80 299 GLU A C 1
ATOM 2121 O O . GLU A 1 299 ? -34.951 42.060 22.928 1.00 53.01 299 GLU A O 1
ATOM 2127 N N . ASN A 1 300 ? -36.838 41.011 22.302 1.00 37.48 300 ASN A N 1
ATOM 2128 C CA . ASN A 1 300 ? -37.714 41.846 23.115 1.00 27.45 300 ASN A CA 1
ATOM 2129 C C . ASN A 1 300 ? -38.821 41.033 23.782 1.00 31.98 300 ASN A C 1
ATOM 2130 O O . ASN A 1 300 ? -39.831 41.583 24.221 1.00 41.98 300 ASN A O 1
ATOM 2135 N N . GLY A 1 301 ? -38.626 39.718 23.851 1.00 23.90 301 GLY A N 1
ATOM 2136 C CA . GLY A 1 301 ? -39.559 38.835 24.531 1.00 31.72 301 GLY A CA 1
ATOM 2137 C C . GLY A 1 301 ? -40.718 38.407 23.653 1.00 44.89 301 GLY A C 1
ATOM 2138 O O . GLY A 1 301 ? -41.619 37.693 24.098 1.00 53.24 301 GLY A O 1
ATOM 2139 N N . ILE A 1 302 ? -40.688 38.842 22.399 1.00 40.74 302 ILE A N 1
ATOM 2140 C CA . ILE A 1 302 ? -41.768 38.558 21.465 1.00 27.67 302 ILE A CA 1
ATOM 2141 C C . ILE A 1 302 ? -41.368 37.473 20.470 1.00 31.05 302 ILE A C 1
ATOM 2142 O O . ILE A 1 302 ? -40.479 37.677 19.643 1.00 28.33 302 ILE A O 1
ATOM 2147 N N . ARG A 1 303 ? -42.016 36.315 20.565 1.00 23.73 303 ARG A N 1
ATOM 2148 C CA . ARG A 1 303 ? -41.777 35.222 19.627 1.00 16.67 303 ARG A CA 1
ATOM 2149 C C . ARG A 1 303 ? -42.238 35.638 18.239 1.00 21.06 303 ARG A C 1
ATOM 2150 O O . ARG A 1 303 ? -43.278 36.281 18.088 1.00 34.31 303 ARG A O 1
ATOM 2158 N N . CYS A 1 304 ? -41.458 35.278 17.226 1.00 26.24 304 CYS A N 1
ATOM 2159 C CA . CYS A 1 304 ? -41.781 35.650 15.857 1.00 20.78 304 CYS A CA 1
ATOM 2160 C C . CYS A 1 304 ? -41.548 34.488 14.904 1.00 28.26 304 CYS A C 1
ATOM 2161 O O . CYS A 1 304 ? -40.409 34.101 14.649 1.00 31.48 304 CYS A O 1
ATOM 2164 N N . ASN A 1 305 ? -42.637 33.932 14.382 1.00 31.21 305 ASN A N 1
ATOM 2165 C CA . ASN A 1 305 ? -42.547 32.838 13.425 1.00 32.93 305 ASN A CA 1
ATOM 2166 C C . ASN A 1 305 ? -42.065 33.326 12.067 1.00 29.13 305 ASN A C 1
ATOM 2167 O O . ASN A 1 305 ? -42.220 34.503 11.729 1.00 31.85 305 ASN A O 1
ATOM 2172 N N . GLU A 1 306 ? -41.472 32.423 11.293 1.00 16.57 306 GLU A N 1
ATOM 2173 C CA . GLU A 1 306 ? -40.973 32.782 9.975 1.00 18.36 306 GLU A CA 1
ATOM 2174 C C . GLU A 1 306 ? -40.890 31.570 9.060 1.00 24.62 306 GLU A C 1
ATOM 2175 O O . GLU A 1 306 ? -40.368 30.522 9.443 1.00 20.61 306 GLU A O 1
ATOM 2181 N N . ILE A 1 307 ? -41.415 31.725 7.849 1.00 19.12 307 ILE A N 1
ATOM 2182 C CA . ILE A 1 307 ? -41.416 30.651 6.870 1.00 11.61 307 ILE A CA 1
ATOM 2183 C C . ILE A 1 307 ? -41.369 31.242 5.470 1.00 10.59 307 ILE A C 1
ATOM 2184 O O . ILE A 1 307 ? -41.678 32.417 5.269 1.00 20.95 307 ILE A O 1
ATOM 2189 N N . VAL A 1 308 ? -40.974 30.420 4.504 1.00 7.11 308 VAL A N 1
ATOM 2190 C CA . VAL A 1 308 ? -40.919 30.841 3.113 1.00 6.34 308 VAL A CA 1
ATOM 2191 C C . VAL A 1 308 ? -42.070 30.236 2.323 1.00 16.67 308 VAL A C 1
ATOM 2192 O O . VAL A 1 308 ? -42.323 29.035 2.395 1.00 28.92 308 VAL A O 1
ATOM 2196 N N . HIS A 1 309 ? -42.750 31.076 1.554 1.00 22.66 309 HIS A N 1
ATOM 2197 C CA . HIS A 1 309 ? -43.939 30.667 0.822 1.00 10.62 309 HIS A CA 1
ATOM 2198 C C . HIS A 1 309 ? -43.645 30.537 -0.671 1.00 18.96 309 HIS A C 1
ATOM 2199 O O . HIS A 1 309 ? -43.390 31.531 -1.343 1.00 31.17 309 HIS A O 1
ATOM 2206 N N . HIS A 1 310 ? -43.682 29.310 -1.184 1.00 18.93 310 HIS A N 1
ATOM 2207 C CA . HIS A 1 310 ? -43.348 29.047 -2.585 1.00 14.23 310 HIS A CA 1
ATOM 2208 C C . HIS A 1 310 ? -44.587 28.923 -3.461 1.00 18.43 310 HIS A C 1
ATOM 2209 O O . HIS A 1 310 ? -45.698 28.766 -2.957 1.00 31.09 310 HIS A O 1
ATOM 2216 N N . GLU A 1 311 ? -44.392 28.989 -4.776 1.00 24.13 311 GLU A N 1
ATOM 2217 C CA . GLU A 1 311 ? -45.507 28.862 -5.708 1.00 31.55 311 GLU A CA 1
ATOM 2218 C C . GLU A 1 311 ? -46.123 27.474 -5.602 1.00 30.98 311 GLU A C 1
ATOM 2219 O O . GLU A 1 311 ? -45.437 26.508 -5.269 1.00 22.85 311 GLU A O 1
ATOM 2225 N N . GLY A 1 312 ? -47.423 27.384 -5.860 1.00 29.57 312 GLY A N 1
ATOM 2226 C CA . GLY A 1 312 ? -48.137 26.132 -5.701 1.00 22.50 312 GLY A CA 1
ATOM 2227 C C . GLY A 1 312 ? -48.345 25.788 -4.238 1.00 28.67 312 GLY A C 1
ATOM 2228 O O . GLY A 1 312 ? -48.489 24.620 -3.879 1.00 41.13 312 GLY A O 1
ATOM 2229 N N . GLU A 1 313 ? -48.354 26.809 -3.386 1.00 24.77 313 GLU A N 1
ATOM 2230 C CA . GLU A 1 313 ? -48.584 26.610 -1.958 1.00 15.50 313 GLU A CA 1
ATOM 2231 C C . GLU A 1 313 ? -49.579 27.625 -1.402 1.00 22.09 313 GLU A C 1
ATOM 2232 O O . GLU A 1 313 ? -49.697 28.738 -1.915 1.00 28.85 313 GLU A O 1
ATOM 2238 N N . PHE A 1 314 ? -50.284 27.233 -0.347 1.00 13.89 314 PHE A N 1
ATOM 2239 C CA . PHE A 1 314 ? -51.241 28.108 0.314 1.00 10.89 314 PHE A CA 1
ATOM 2240 C C . PHE A 1 314 ? -50.708 28.553 1.669 1.00 13.39 314 PHE A C 1
ATOM 2241 O O . PHE A 1 314 ? -50.106 27.768 2.399 1.00 22.27 314 PHE A O 1
ATOM 2249 N N . MET A 1 315 ? -50.929 29.818 2.000 1.00 9.12 315 MET A N 1
ATOM 2250 C CA . MET A 1 315 ? -50.735 30.283 3.364 1.00 9.95 315 MET A CA 1
ATOM 2251 C C . MET A 1 315 ? -52.101 30.675 3.901 1.00 16.02 315 MET A C 1
ATOM 2252 O O . MET A 1 315 ? -52.882 31.326 3.207 1.00 24.09 315 MET A O 1
ATOM 2257 N N . ILE A 1 316 ? -52.397 30.265 5.127 1.00 16.14 316 ILE A N 1
ATOM 2258 C CA . ILE A 1 316 ? -53.656 30.634 5.759 1.00 10.20 316 ILE A CA 1
ATOM 2259 C C . ILE A 1 316 ? -53.384 31.404 7.036 1.00 11.42 316 ILE A C 1
ATOM 2260 O O . ILE A 1 316 ? -52.681 30.918 7.924 1.00 18.52 316 ILE A O 1
ATOM 2265 N N . THR A 1 317 ? -53.931 32.612 7.120 1.00 11.21 317 THR A N 1
ATOM 2266 C CA . THR A 1 317 ? -53.770 33.427 8.313 1.00 7.09 317 THR A CA 1
ATOM 2267 C C . THR A 1 317 ? -55.031 33.350 9.161 1.00 13.64 317 THR A C 1
ATOM 2268 O O . THR A 1 317 ? -56.135 33.194 8.636 1.00 29.20 317 THR A O 1
ATOM 2272 N N . TYR A 1 318 ? -54.858 33.460 10.474 1.00 18.17 318 TYR A N 1
ATOM 2273 C CA . TYR A 1 318 ? -55.957 33.279 11.412 1.00 17.60 318 TYR A CA 1
ATOM 2274 C C . TYR A 1 318 ? -56.228 34.533 12.228 1.00 30.28 318 TYR A C 1
ATOM 2275 O O . TYR A 1 318 ? -55.339 35.366 12.415 1.00 42.27 318 TYR A O 1
ATOM 2284 N N . PRO A 1 319 ? -57.468 34.665 12.716 1.00 32.82 319 PRO A N 1
ATOM 2285 C CA . PRO A 1 319 ? -57.877 35.758 13.598 1.00 24.73 319 PRO A CA 1
ATOM 2286 C C . PRO A 1 319 ? -56.871 36.003 14.719 1.00 25.34 319 PRO A C 1
ATOM 2287 O O . PRO A 1 319 ? -56.459 35.064 15.399 1.00 33.90 319 PRO A O 1
ATOM 2291 N N . TYR A 1 320 ? -56.485 37.263 14.894 1.00 20.28 320 TYR A N 1
ATOM 2292 C CA . TYR A 1 320 ? -55.571 37.665 15.961 1.00 28.94 320 TYR A CA 1
ATOM 2293 C C . TYR A 1 320 ? -54.154 37.151 15.732 1.00 26.34 320 TYR A C 1
ATOM 2294 O O . TYR A 1 320 ? -53.348 37.073 16.659 1.00 25.09 320 TYR A O 1
ATOM 2303 N N . GLY A 1 321 ? -53.858 36.814 14.483 1.00 18.53 321 GLY A N 1
ATOM 2304 C CA . GLY A 1 321 ? -52.523 36.394 14.106 1.00 18.17 321 GLY A CA 1
ATOM 2305 C C . GLY A 1 321 ? -51.845 37.436 13.244 1.00 14.41 321 GLY A C 1
ATOM 2306 O O . GLY A 1 321 ? -52.022 37.451 12.029 1.00 11.01 321 GLY A O 1
ATOM 2307 N N . TYR A 1 322 ? -51.074 38.317 13.874 1.00 28.11 322 TYR A N 1
ATOM 2308 C CA . TYR A 1 322 ? -50.354 39.358 13.147 1.00 17.58 322 TYR A CA 1
ATOM 2309 C C . TYR A 1 322 ? -49.354 38.730 12.187 1.00 17.19 322 TYR A C 1
ATOM 2310 O O . TYR A 1 322 ? -48.708 37.736 12.517 1.00 13.76 322 TYR A O 1
ATOM 2319 N N . HIS A 1 323 ? -49.242 39.306 10.995 1.00 14.44 323 HIS A N 1
ATOM 2320 C CA . HIS A 1 323 ? -48.303 38.815 9.997 1.00 22.63 323 HIS A CA 1
ATOM 2321 C C . HIS A 1 323 ? -47.752 39.943 9.133 1.00 14.99 323 HIS A C 1
ATOM 2322 O O . HIS A 1 323 ? -48.366 41.001 9.001 1.00 21.87 323 HIS A O 1
ATOM 2329 N N . ALA A 1 324 ? -46.583 39.702 8.552 1.00 10.98 324 ALA A N 1
ATOM 2330 C CA . ALA A 1 324 ? -45.931 40.658 7.667 1.00 13.16 324 ALA A CA 1
ATOM 2331 C C . ALA A 1 324 ? -44.870 39.938 6.846 1.00 18.64 324 ALA A C 1
ATOM 2332 O O . ALA A 1 324 ? -44.658 38.739 7.017 1.00 27.81 324 ALA A O 1
ATOM 2334 N N . GLY A 1 325 ? -44.209 40.669 5.955 1.00 20.42 325 GLY A N 1
ATOM 2335 C CA . GLY A 1 325 ? -43.158 40.091 5.139 1.00 11.77 325 GLY A CA 1
ATOM 2336 C C . GLY A 1 325 ? -42.898 40.842 3.850 1.00 6.84 325 GLY A C 1
ATOM 2337 O O . GLY A 1 325 ? -43.223 42.022 3.723 1.00 53.17 325 GLY A O 1
ATOM 2338 N N . PHE A 1 326 ? -42.309 40.142 2.888 1.00 6.87 326 PHE A N 1
ATOM 2339 C CA . PHE A 1 326 ? -41.961 40.735 1.603 1.00 7.05 326 PHE A CA 1
ATOM 2340 C C . PHE A 1 326 ? -41.876 39.656 0.532 1.00 21.43 326 PHE A C 1
ATOM 2341 O O . PHE A 1 326 ? -41.969 38.465 0.829 1.00 24.18 326 PHE A O 1
ATOM 2349 N N . ASN A 1 327 ? -41.694 40.081 -0.715 1.00 28.32 327 ASN A N 1
ATOM 2350 C CA . ASN A 1 327 ? -41.572 39.159 -1.839 1.00 25.05 327 ASN A CA 1
ATOM 2351 C C . ASN A 1 327 ? -40.124 39.031 -2.301 1.00 17.20 327 ASN A C 1
ATOM 2352 O O . ASN A 1 327 ? -39.392 40.019 -2.364 1.00 17.61 327 ASN A O 1
ATOM 2357 N N . TYR A 1 328 ? -39.714 37.812 -2.632 1.00 11.37 328 TYR A N 1
ATOM 2358 C CA . TYR A 1 328 ? -38.349 37.568 -3.083 1.00 18.67 328 TYR A CA 1
ATOM 2359 C C . TYR A 1 328 ? -38.182 37.875 -4.565 1.00 25.07 328 TYR A C 1
ATOM 2360 O O . TYR A 1 328 ? -37.150 37.567 -5.159 1.00 31.81 328 TYR A O 1
ATOM 2369 N N . GLY A 1 329 ? -39.201 38.489 -5.158 1.00 24.67 329 GLY A N 1
ATOM 2370 C CA . GLY A 1 329 ? -39.127 38.899 -6.547 1.00 8.05 329 GLY A CA 1
ATOM 2371 C C . GLY A 1 329 ? -40.439 38.821 -7.301 1.00 30.93 329 GLY A C 1
ATOM 2372 O O . GLY A 1 329 ? -41.515 38.758 -6.708 1.00 33.04 329 GLY A O 1
ATOM 2373 N N . TYR A 1 330 ? -40.336 38.829 -8.625 1.00 23.96 330 TYR A N 1
ATOM 2374 C CA . TYR A 1 330 ? -41.489 38.760 -9.514 1.00 22.70 330 TYR A CA 1
ATOM 2375 C C . TYR A 1 330 ? -42.384 37.557 -9.221 1.00 26.29 330 TYR A C 1
ATOM 2376 O O . TYR A 1 330 ? -41.918 36.420 -9.180 1.00 25.07 330 TYR A O 1
ATOM 2385 N N . ASN A 1 331 ? -43.670 37.818 -9.008 1.00 29.29 331 ASN A N 1
ATOM 2386 C CA . ASN A 1 331 ? -44.636 36.750 -8.779 1.00 24.45 331 ASN A CA 1
ATOM 2387 C C . ASN A 1 331 ? -46.076 37.236 -8.914 1.00 31.20 331 ASN A C 1
ATOM 2388 O O . ASN A 1 331 ? -46.329 38.435 -9.053 1.00 30.88 331 ASN A O 1
ATOM 2393 N N . LEU A 1 332 ? -47.016 36.297 -8.867 1.00 29.69 332 LEU A N 1
ATOM 2394 C CA . LEU A 1 332 ? -48.436 36.625 -8.913 1.00 19.85 332 LEU A CA 1
ATOM 2395 C C . LEU A 1 332 ? -49.211 35.722 -7.962 1.00 17.74 332 LEU A C 1
ATOM 2396 O O . LEU A 1 332 ? -49.260 34.507 -8.155 1.00 30.23 332 LEU A O 1
ATOM 2401 N N . ALA A 1 333 ? -49.804 36.319 -6.931 1.00 10.77 333 ALA A N 1
ATOM 2402 C CA . ALA A 1 333 ? -50.547 35.563 -5.925 1.00 17.91 333 ALA A CA 1
ATOM 2403 C C . ALA A 1 333 ? -52.023 35.955 -5.873 1.00 14.06 333 ALA A C 1
ATOM 2404 O O . ALA A 1 333 ? -52.435 36.939 -6.484 1.00 17.99 333 ALA A O 1
ATOM 2406 N N . GLU A 1 334 ? -52.814 35.175 -5.141 1.00 13.33 334 GLU A N 1
ATOM 2407 C CA . GLU A 1 334 ? -54.255 35.393 -5.071 1.00 13.54 334 GLU A CA 1
ATOM 2408 C C . GLU A 1 334 ? -54.762 35.100 -3.664 1.00 20.13 334 GLU A C 1
ATOM 2409 O O . GLU A 1 334 ? -54.340 34.126 -3.039 1.00 30.14 334 GLU A O 1
ATOM 2415 N N . SER A 1 335 ? -55.659 35.949 -3.165 1.00 19.49 335 SER A N 1
ATOM 2416 C CA . SER A 1 335 ? -56.124 35.830 -1.783 1.00 25.85 335 SER A CA 1
ATOM 2417 C C . SER A 1 335 ? -57.528 36.381 -1.522 1.00 32.56 335 SER A C 1
ATOM 2418 O O . SER A 1 335 ? -58.016 37.249 -2.243 1.00 39.01 335 SER A O 1
ATOM 2421 N N . VAL A 1 336 ? -58.164 35.869 -0.473 1.00 32.46 336 VAL A N 1
ATOM 2422 C CA . VAL A 1 336 ? -59.451 36.378 -0.014 1.00 21.50 336 VAL A CA 1
ATOM 2423 C C . VAL A 1 336 ? -59.544 36.275 1.497 1.00 13.95 336 VAL A C 1
ATOM 2424 O O . VAL A 1 336 ? -58.957 35.380 2.106 1.00 28.66 336 VAL A O 1
ATOM 2428 N N . ASN A 1 337 ? -60.288 37.194 2.100 1.00 18.86 337 ASN A N 1
ATOM 2429 C CA . ASN A 1 337 ? -60.676 37.048 3.495 1.00 29.59 337 ASN A CA 1
ATOM 2430 C C . ASN A 1 337 ? -61.922 36.171 3.594 1.00 30.99 337 ASN A C 1
ATOM 2431 O O . ASN A 1 337 ? -62.748 36.143 2.678 1.00 22.20 337 ASN A O 1
ATOM 2436 N N . PHE A 1 338 ? -62.060 35.449 4.699 1.00 36.83 338 PHE A N 1
ATOM 2437 C CA . PHE A 1 338 ? -63.206 34.565 4.862 1.00 30.32 338 PHE A CA 1
ATOM 2438 C C . PHE A 1 338 ? -63.420 34.209 6.325 1.00 40.40 338 PHE A C 1
ATOM 2439 O O . PHE A 1 338 ? -62.564 34.484 7.171 1.00 50.84 338 PHE A O 1
ATOM 2447 N N . ALA A 1 339 ? -64.561 33.590 6.616 1.00 33.44 339 ALA A N 1
ATOM 2448 C CA . ALA A 1 339 ? -64.902 33.207 7.982 1.00 37.24 339 ALA A CA 1
ATOM 2449 C C . ALA A 1 339 ? -65.254 31.727 8.071 1.00 42.77 339 ALA A C 1
ATOM 2450 O O . ALA A 1 339 ? -65.551 31.093 7.062 1.00 40.82 339 ALA A O 1
ATOM 2452 N N . LEU A 1 340 ? -65.212 31.184 9.283 1.00 45.39 340 LEU A N 1
ATOM 2453 C CA . LEU A 1 340 ? -65.574 29.790 9.511 1.00 53.48 340 LEU A CA 1
ATOM 2454 C C . LEU A 1 340 ? -66.828 29.679 10.372 1.00 68.63 340 LEU A C 1
ATOM 2455 O O . LEU A 1 340 ? -66.913 28.823 11.253 1.00 72.26 340 LEU A O 1
ATOM 2460 N N . GLU A 1 341 ? -67.798 30.548 10.109 1.00 70.26 341 GLU A N 1
ATOM 2461 C CA . GLU A 1 341 ? -69.053 30.546 10.852 1.00 72.08 341 GLU A CA 1
ATOM 2462 C C . GLU A 1 341 ? -70.075 31.473 10.202 1.00 78.16 341 GLU A C 1
ATOM 2463 O O . GLU A 1 341 ? -70.878 32.108 10.889 1.00 84.03 341 GLU A O 1
#

CATH classification: 2.60.120.650

Radius of gyration: 18.88 Å; Cα contacts (8 Å, |Δi|>4): 626; chains: 1; bounding box: 46×46×55 Å